Protein AF-A0A3B4GNZ0-F1 (afdb_monomer_lite)

Sequence (235 aa):
MSAAGGFLCLMNKY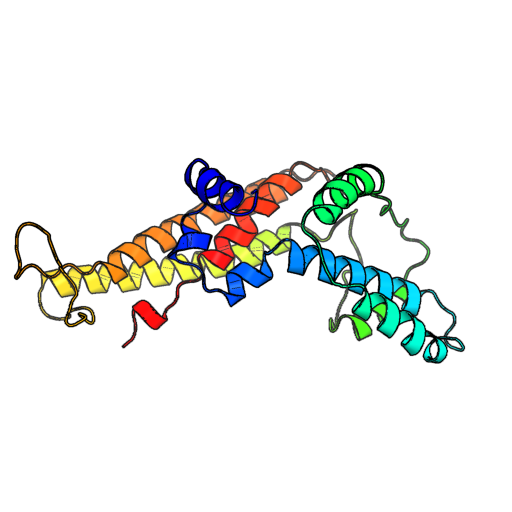RSPLVSRYASKEMSYNFSDKKKFTTWRKLWIFLAKAEKPRELRHACVHVLNHLNSCCSLDSECYCDERKALQVGKLVTVTLAKCCCVCSIFSTEVLFDLAYLVTGQTYSRKVDVDCLSTLASLGASMHKICTDIRLLANLKEIEEPFEKEQIGSSAMPYKRNPMRAERCCSLARHLIALMADPLQTASVQWLERTLDDSANRLTCLPRSHTGEFDIQLCIP

Organism: NCBI:txid303518

Radius of gyration: 23.65 Å; chains: 1; bounding box: 55×51×64 Å

InterPro domains:
  IPR000362 Fumarate lyase family [PR00149] (124-151)
  IPR000362 Fumarate lyase family [PR00149] (167-183)
  IPR008948 L-Aspartase-like [SSF48557] (117-222)
  IPR020557 Fumarate lyase, conserved site [PS00163] (167-176)
  IPR022761 Fumarate lyase, N-terminal [PF00206] (121-186)
  IPR024083 Fumarase/histidase, N-terminal [G3DSA:1.10.275.10] (11-73)

Structure (mmCIF, N/CA/C/O backbone):
data_AF-A0A3B4GNZ0-F1
#
_entry.id   AF-A0A3B4GNZ0-F1
#
loop_
_atom_site.group_PDB
_atom_site.id
_atom_site.type_symbol
_atom_site.label_atom_id
_atom_site.label_alt_id
_atom_site.label_comp_id
_atom_site.label_asym_id
_atom_site.label_entity_id
_atom_site.label_seq_id
_atom_site.pdbx_PDB_ins_code
_atom_site.Cartn_x
_atom_site.Cartn_y
_atom_site.Cartn_z
_atom_site.occupancy
_atom_site.B_iso_or_equiv
_atom_site.auth_seq_id
_atom_site.auth_comp_id
_atom_site.auth_asym_id
_atom_site.auth_atom_id
_atom_site.pdbx_PDB_model_num
ATOM 1 N N . MET A 1 1 ? 21.006 36.091 4.333 1.00 32.31 1 MET A N 1
ATOM 2 C CA . MET A 1 1 ? 19.585 36.051 4.752 1.00 32.31 1 MET A CA 1
ATOM 3 C C . MET A 1 1 ? 18.754 35.286 3.714 1.00 32.31 1 MET A C 1
ATOM 5 O O . MET A 1 1 ? 18.131 35.925 2.888 1.00 32.31 1 MET A O 1
ATOM 9 N N . SER A 1 2 ? 18.771 33.945 3.690 1.00 32.44 2 SER A N 1
ATOM 10 C CA . SER A 1 2 ? 17.753 33.126 2.982 1.00 32.44 2 SER A CA 1
ATOM 11 C C . SER A 1 2 ? 17.913 31.628 3.306 1.00 32.44 2 SER A C 1
ATOM 13 O O . SER A 1 2 ? 18.158 30.803 2.438 1.00 32.44 2 SER A O 1
ATOM 15 N N . ALA A 1 3 ? 17.846 31.264 4.587 1.00 37.91 3 ALA A N 1
ATOM 16 C CA . ALA A 1 3 ? 17.747 29.855 5.008 1.00 37.91 3 ALA A CA 1
ATOM 17 C C . ALA A 1 3 ? 16.492 29.601 5.866 1.00 37.91 3 ALA A C 1
ATOM 19 O O . ALA A 1 3 ? 15.963 28.495 5.893 1.00 37.91 3 ALA A O 1
ATOM 20 N N . ALA A 1 4 ? 15.940 30.651 6.488 1.00 36.38 4 ALA A N 1
ATOM 21 C CA . ALA A 1 4 ? 14.694 30.589 7.255 1.00 36.38 4 ALA A CA 1
ATOM 22 C C . ALA A 1 4 ? 13.419 30.562 6.379 1.00 36.38 4 ALA A C 1
ATOM 24 O O . ALA A 1 4 ? 12.358 30.159 6.849 1.00 36.38 4 ALA A O 1
ATOM 25 N N . GLY A 1 5 ? 13.506 30.944 5.096 1.00 32.44 5 GLY A N 1
ATOM 26 C CA . GLY A 1 5 ? 12.350 31.003 4.186 1.00 32.44 5 GLY A CA 1
ATOM 27 C C . GLY A 1 5 ? 11.831 29.635 3.719 1.00 32.44 5 GLY A C 1
ATOM 28 O O . GLY A 1 5 ? 10.652 29.497 3.391 1.00 32.44 5 GLY A O 1
ATOM 29 N N . GLY A 1 6 ? 12.680 28.600 3.734 1.00 41.22 6 GLY A N 1
ATOM 30 C CA . GLY A 1 6 ? 12.303 27.249 3.304 1.00 41.22 6 GLY A CA 1
ATOM 31 C C . GLY A 1 6 ? 11.394 26.521 4.299 1.00 41.22 6 GLY A C 1
ATOM 32 O O . GLY A 1 6 ? 10.503 25.781 3.888 1.00 41.22 6 GLY A O 1
ATOM 33 N N . PHE A 1 7 ? 11.571 26.765 5.602 1.00 40.66 7 PHE A N 1
ATOM 34 C CA . PHE A 1 7 ? 10.818 26.075 6.655 1.00 40.66 7 PHE A CA 1
ATOM 35 C C . PHE A 1 7 ? 9.371 26.581 6.781 1.00 40.66 7 PHE A C 1
ATOM 37 O O . PHE A 1 7 ? 8.456 25.774 6.945 1.00 40.66 7 PHE A O 1
ATOM 44 N N . LEU A 1 8 ? 9.138 27.892 6.616 1.00 41.53 8 LEU A N 1
ATOM 45 C CA . LEU A 1 8 ? 7.793 28.486 6.666 1.00 41.53 8 LEU A CA 1
ATOM 46 C C . LEU A 1 8 ? 6.939 28.118 5.434 1.00 41.53 8 LEU A C 1
ATOM 48 O O . LEU A 1 8 ? 5.760 27.792 5.563 1.00 41.53 8 LEU A O 1
ATOM 52 N N . CYS A 1 9 ? 7.546 28.079 4.239 1.00 45.62 9 CYS A N 1
ATOM 53 C CA . CYS A 1 9 ? 6.889 27.687 2.975 1.00 45.62 9 CYS A CA 1
ATOM 54 C C . CYS A 1 9 ? 6.303 26.261 3.022 1.00 45.62 9 CYS A C 1
ATOM 56 O O . CYS A 1 9 ? 5.354 25.907 2.322 1.00 45.62 9 CYS A O 1
ATOM 58 N N . LEU A 1 10 ? 6.870 25.443 3.898 1.00 55.59 10 LEU A N 1
ATOM 59 C CA . LEU A 1 10 ? 6.605 24.028 4.042 1.00 55.59 10 LEU A CA 1
ATOM 60 C C . LEU A 1 10 ? 5.399 23.741 4.966 1.00 55.59 10 LEU A C 1
ATOM 62 O O . LEU A 1 10 ? 4.905 22.612 4.939 1.00 55.59 10 LEU A O 1
ATOM 66 N N . MET A 1 11 ? 4.927 24.716 5.760 1.00 61.69 11 MET A N 1
ATOM 67 C CA . MET A 1 11 ? 3.697 24.608 6.573 1.00 61.69 11 MET A CA 1
ATOM 68 C C . MET A 1 11 ? 2.440 25.103 5.841 1.00 61.69 11 MET A C 1
ATOM 70 O O . MET A 1 11 ? 1.337 24.701 6.191 1.00 61.69 11 MET A O 1
ATOM 74 N N . ASN A 1 12 ? 2.602 25.900 4.779 1.00 79.75 12 ASN A N 1
ATOM 75 C CA . ASN A 1 12 ? 1.491 26.445 3.985 1.00 79.75 12 ASN A CA 1
ATOM 76 C C . ASN A 1 12 ? 0.999 25.496 2.875 1.00 79.75 12 ASN A C 1
ATOM 78 O O . ASN A 1 12 ? 0.163 25.877 2.058 1.00 79.75 12 ASN A O 1
ATOM 82 N N . LYS A 1 13 ? 1.532 24.270 2.799 1.00 82.12 13 LYS A N 1
ATOM 83 C CA . LYS A 1 13 ? 1.183 23.274 1.777 1.00 82.12 13 LYS A CA 1
ATOM 84 C C . LYS A 1 13 ? 0.720 21.981 2.431 1.00 82.12 13 LYS A C 1
ATOM 86 O O . LYS A 1 13 ? 1.283 21.556 3.439 1.00 82.12 13 LYS A O 1
ATOM 91 N N . TYR A 1 14 ? -0.276 21.336 1.821 1.00 83.62 14 TYR A N 1
ATOM 92 C CA . TYR A 1 14 ? -0.742 20.024 2.262 1.00 83.62 14 TYR A CA 1
ATOM 93 C C . TYR A 1 14 ? 0.412 19.018 2.256 1.00 83.62 14 TYR A C 1
ATOM 95 O O . TYR A 1 14 ? 1.149 18.888 1.276 1.00 83.62 14 TYR A O 1
ATOM 103 N N . ARG A 1 15 ? 0.533 18.277 3.357 1.00 83.50 15 ARG A N 1
ATOM 104 C CA . ARG A 1 15 ? 1.426 17.131 3.475 1.00 83.50 15 ARG A CA 1
ATOM 105 C C . ARG A 1 15 ? 0.615 15.907 3.831 1.00 83.50 15 ARG A C 1
ATOM 107 O O . ARG A 1 15 ? -0.285 15.978 4.665 1.00 83.50 15 ARG A O 1
ATOM 114 N N . SER A 1 16 ? 0.989 14.774 3.248 1.00 84.25 16 SER A N 1
ATOM 115 C CA . SER A 1 16 ? 0.368 13.508 3.613 1.00 84.25 16 SER A CA 1
ATOM 116 C C . SER A 1 16 ? 0.591 13.221 5.109 1.00 84.25 16 SER A C 1
ATOM 118 O O . SER A 1 16 ? 1.742 13.238 5.571 1.00 84.25 16 SER A O 1
ATOM 120 N N . PRO A 1 17 ? -0.474 12.937 5.881 1.00 84.50 17 PRO A N 1
ATOM 121 C CA . PRO A 1 17 ? -0.349 12.557 7.286 1.00 84.50 17 PRO A CA 1
ATOM 122 C C . PRO A 1 17 ? 0.405 11.232 7.452 1.00 84.50 17 PRO A C 1
ATOM 124 O O . PRO A 1 17 ? 1.043 11.023 8.477 1.00 84.50 17 PRO A O 1
ATOM 127 N N . LEU A 1 18 ? 0.400 10.373 6.427 1.00 82.56 18 LEU A N 1
ATOM 128 C CA . LEU A 1 18 ? 1.130 9.106 6.446 1.00 82.56 18 LEU A CA 1
ATOM 129 C C . LEU A 1 18 ? 2.630 9.340 6.606 1.00 82.56 18 LEU A C 1
ATOM 131 O O . LEU A 1 18 ? 3.214 8.859 7.561 1.00 82.56 18 LEU A 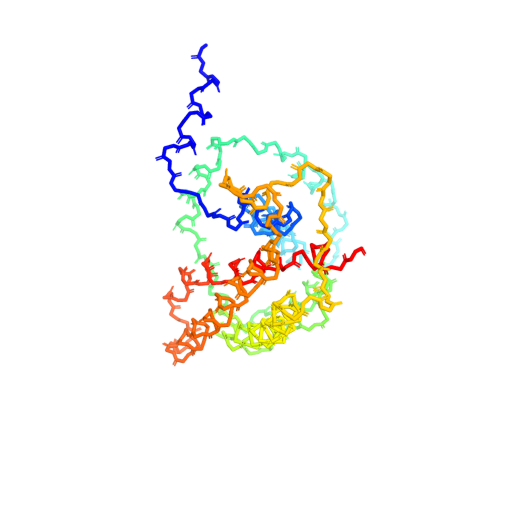O 1
ATOM 135 N N . VAL A 1 19 ? 3.231 10.176 5.760 1.00 82.12 19 VAL A N 1
ATOM 136 C CA . VAL A 1 19 ? 4.679 10.447 5.813 1.00 82.12 19 VAL A CA 1
ATOM 137 C C . VAL A 1 19 ? 5.064 11.304 7.021 1.00 82.12 19 VAL A C 1
ATOM 139 O O . VAL A 1 19 ? 6.151 11.165 7.566 1.00 82.12 19 VAL A O 1
ATOM 142 N N . SER A 1 20 ? 4.192 12.225 7.436 1.00 82.94 20 SER A N 1
ATOM 143 C CA . SER A 1 20 ? 4.523 13.172 8.508 1.00 82.94 20 SER A CA 1
ATOM 144 C C . SER A 1 20 ? 4.290 12.640 9.922 1.00 82.94 20 SER A C 1
ATOM 146 O O . SER A 1 20 ? 4.911 13.160 10.846 1.00 82.94 20 SER A O 1
ATOM 148 N N . ARG A 1 21 ? 3.395 11.659 10.114 1.00 82.62 21 ARG A N 1
ATOM 149 C CA . ARG A 1 21 ? 2.989 11.192 11.451 1.00 82.62 21 ARG A CA 1
ATOM 150 C C . ARG A 1 21 ? 3.009 9.683 11.666 1.00 82.62 21 ARG A C 1
ATOM 152 O O . ARG A 1 21 ? 3.159 9.285 12.814 1.00 82.62 21 ARG A O 1
ATOM 159 N N . TYR A 1 22 ? 2.774 8.870 10.637 1.00 82.50 22 TYR A N 1
ATOM 160 C CA . TYR A 1 22 ? 2.473 7.445 10.836 1.00 82.50 22 TYR A CA 1
ATOM 161 C C . TYR A 1 22 ? 3.551 6.502 10.312 1.00 82.50 22 TYR A C 1
ATOM 163 O O . TYR A 1 22 ? 3.817 5.493 10.945 1.00 82.50 22 TYR A O 1
ATOM 171 N N . ALA A 1 23 ? 4.159 6.817 9.174 1.00 82.94 23 ALA A N 1
ATOM 172 C CA . ALA A 1 23 ? 5.123 5.951 8.525 1.00 82.94 23 ALA A CA 1
ATOM 173 C C . ALA A 1 23 ? 6.481 6.016 9.227 1.00 82.94 23 ALA A C 1
ATOM 175 O O 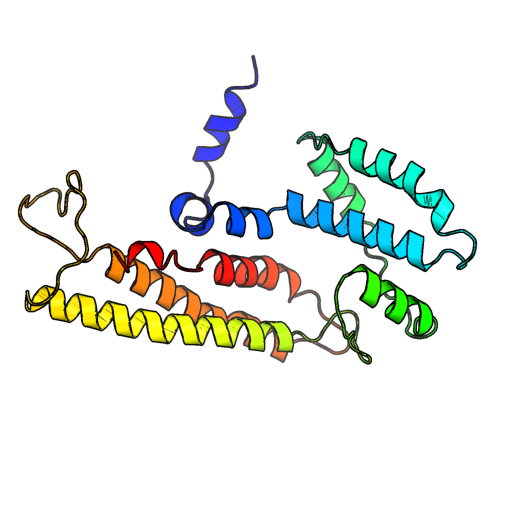. ALA A 1 23 ? 6.966 7.094 9.588 1.00 82.94 23 ALA A O 1
ATOM 176 N N . SER A 1 24 ? 7.145 4.866 9.322 1.00 86.00 24 SER A N 1
ATOM 177 C CA . SER A 1 24 ? 8.524 4.797 9.789 1.00 86.00 24 SER A CA 1
ATOM 178 C C . SER A 1 24 ? 9.463 5.589 8.867 1.00 86.00 24 SER A C 1
ATOM 180 O O . SER A 1 24 ? 9.202 5.809 7.672 1.00 86.00 24 SER A O 1
ATOM 182 N N . LYS A 1 25 ? 10.598 6.035 9.420 1.00 85.81 25 LYS A N 1
ATOM 183 C CA . LYS A 1 25 ? 11.618 6.775 8.656 1.00 85.81 25 LYS A CA 1
ATOM 184 C C . LYS A 1 25 ? 12.187 5.928 7.517 1.00 85.81 25 LYS A C 1
ATOM 186 O O . LYS A 1 25 ? 12.430 6.448 6.431 1.00 85.81 25 LYS A O 1
ATOM 191 N N . GLU A 1 26 ? 12.364 4.633 7.762 1.00 88.00 26 GLU A N 1
ATOM 192 C CA . GLU A 1 26 ? 12.894 3.672 6.794 1.00 88.00 26 GLU A CA 1
ATOM 193 C C . GLU A 1 26 ? 11.929 3.469 5.624 1.00 88.00 26 GLU A C 1
ATOM 195 O O . GLU A 1 26 ? 12.325 3.601 4.464 1.00 88.00 26 GLU A O 1
ATOM 200 N N . MET A 1 27 ? 10.641 3.260 5.912 1.00 86.44 27 MET A N 1
ATOM 201 C CA . MET A 1 27 ? 9.633 3.092 4.867 1.00 86.44 27 MET A CA 1
ATOM 202 C C . MET A 1 27 ? 9.442 4.376 4.053 1.00 86.44 27 MET A C 1
ATOM 204 O O . MET A 1 27 ? 9.399 4.352 2.821 1.00 86.44 27 MET A O 1
ATOM 208 N N . SER A 1 28 ? 9.419 5.527 4.727 1.00 86.31 28 SER A N 1
ATOM 209 C CA . SER A 1 28 ? 9.375 6.833 4.063 1.00 86.31 28 SER A CA 1
ATOM 210 C C . SER A 1 28 ? 10.590 7.057 3.154 1.00 86.31 28 SER A C 1
ATOM 212 O O . SER A 1 28 ? 10.466 7.644 2.078 1.00 86.31 28 SER A O 1
ATOM 214 N N . TYR A 1 29 ? 11.769 6.565 3.549 1.00 88.62 29 TYR A N 1
ATOM 215 C CA . TYR A 1 29 ? 12.975 6.629 2.728 1.00 88.62 29 TYR A CA 1
ATOM 216 C C . TYR A 1 29 ? 12.904 5.706 1.502 1.00 88.62 29 TYR A C 1
ATOM 218 O O . TYR A 1 29 ? 13.352 6.113 0.425 1.00 88.62 29 TYR A O 1
ATOM 226 N N . ASN A 1 30 ? 12.303 4.518 1.615 1.00 89.00 30 ASN A N 1
ATOM 227 C CA . ASN A 1 30 ? 12.155 3.576 0.498 1.00 89.00 30 ASN A CA 1
ATOM 228 C C . ASN A 1 30 ? 11.380 4.177 -0.684 1.00 89.00 30 ASN A C 1
ATOM 230 O O . ASN A 1 30 ? 11.777 3.985 -1.834 1.00 89.00 30 ASN A O 1
ATOM 234 N N . PHE A 1 31 ? 10.349 4.978 -0.404 1.00 89.19 31 PHE A N 1
ATOM 235 C CA . PHE A 1 31 ? 9.564 5.693 -1.418 1.00 89.19 31 PHE A CA 1
ATOM 236 C C . PHE A 1 31 ? 10.038 7.132 -1.674 1.00 89.19 31 PHE A C 1
ATOM 238 O O . PHE A 1 31 ? 9.361 7.898 -2.361 1.00 89.19 31 PHE A O 1
ATOM 245 N N . SER A 1 32 ? 11.203 7.519 -1.147 1.00 88.81 32 SER A N 1
ATOM 246 C CA . SER A 1 32 ? 11.753 8.854 -1.366 1.00 88.81 32 SER A CA 1
ATOM 247 C C . SER A 1 32 ? 12.292 9.030 -2.785 1.00 88.81 32 SER A C 1
ATOM 249 O O . SER A 1 32 ? 12.853 8.116 -3.400 1.00 88.81 32 SER A O 1
ATOM 251 N N . ASP A 1 33 ? 12.223 10.265 -3.274 1.00 86.69 33 ASP A N 1
ATOM 252 C CA . ASP A 1 33 ? 12.837 10.646 -4.541 1.00 86.69 33 ASP A CA 1
ATOM 253 C C . ASP A 1 33 ? 14.340 10.332 -4.552 1.00 86.69 33 ASP A C 1
ATOM 255 O O . ASP A 1 33 ? 14.845 9.744 -5.507 1.00 86.69 33 ASP A O 1
ATOM 259 N N . LYS A 1 34 ? 15.053 10.613 -3.453 1.00 84.44 34 LYS A N 1
ATOM 260 C CA . LYS A 1 34 ? 16.485 10.302 -3.331 1.00 84.44 34 LYS A CA 1
ATOM 261 C C . LYS A 1 34 ? 16.761 8.817 -3.590 1.00 84.44 34 LYS A C 1
ATOM 263 O O . LYS A 1 34 ? 17.649 8.495 -4.383 1.00 84.44 34 LYS A O 1
ATOM 268 N N . LYS A 1 35 ? 15.993 7.909 -2.973 1.00 87.25 35 LYS A N 1
ATOM 269 C CA . LYS A 1 35 ? 16.147 6.459 -3.176 1.00 87.25 35 LYS A CA 1
ATOM 270 C C . LYS A 1 35 ? 15.847 6.062 -4.621 1.00 87.25 35 LYS A C 1
ATOM 272 O O . LYS A 1 35 ? 16.622 5.299 -5.202 1.00 87.25 35 LYS A O 1
ATOM 277 N N . LYS A 1 36 ? 14.792 6.615 -5.224 1.00 85.44 36 LYS A N 1
ATOM 278 C CA . LYS A 1 36 ? 14.416 6.375 -6.625 1.00 85.44 36 LYS A CA 1
ATOM 279 C C . LYS A 1 36 ? 15.549 6.722 -7.597 1.00 85.44 36 LYS A C 1
ATOM 281 O O . LYS A 1 36 ? 15.993 5.844 -8.333 1.00 85.44 36 LYS A O 1
ATOM 286 N N . PHE A 1 37 ? 16.072 7.951 -7.570 1.00 85.69 37 PHE A N 1
ATOM 287 C CA . PHE A 1 37 ? 17.134 8.364 -8.506 1.00 85.69 37 PHE A CA 1
ATOM 288 C C . PHE A 1 37 ? 18.464 7.663 -8.236 1.00 85.69 37 PHE A C 1
ATOM 290 O O . PHE A 1 37 ? 19.145 7.263 -9.179 1.00 85.69 37 PHE A O 1
ATOM 297 N N . THR A 1 38 ? 18.805 7.420 -6.966 1.00 83.44 38 THR A N 1
ATOM 298 C CA . THR A 1 38 ? 19.985 6.607 -6.628 1.00 83.44 38 THR A CA 1
ATOM 299 C C . THR A 1 38 ? 19.874 5.207 -7.237 1.00 83.44 38 THR A C 1
ATOM 301 O O . THR A 1 38 ? 20.845 4.682 -7.775 1.00 83.44 38 THR A O 1
ATOM 304 N N . THR A 1 39 ? 18.682 4.606 -7.196 1.00 82.88 39 THR A N 1
ATOM 305 C CA . THR A 1 39 ? 18.430 3.281 -7.776 1.00 82.88 39 THR A CA 1
ATOM 306 C C . THR A 1 39 ? 18.511 3.317 -9.301 1.00 82.88 39 THR A C 1
ATOM 308 O O . THR A 1 39 ? 19.152 2.455 -9.890 1.00 82.88 39 THR A O 1
ATOM 311 N N . TRP A 1 40 ? 17.957 4.342 -9.952 1.00 83.75 40 TRP A N 1
ATOM 312 C CA . TRP A 1 40 ? 18.070 4.511 -11.406 1.00 83.75 40 TRP A CA 1
ATOM 313 C C . TRP A 1 40 ? 19.523 4.618 -11.872 1.00 83.75 40 TRP A C 1
ATOM 315 O O . TRP A 1 40 ? 19.920 3.916 -12.800 1.00 83.75 40 TRP A O 1
ATOM 325 N N . ARG A 1 41 ? 20.344 5.418 -11.182 1.00 81.81 41 ARG A N 1
ATOM 326 C CA . ARG A 1 41 ? 21.779 5.531 -11.487 1.00 81.81 41 ARG A CA 1
ATOM 327 C C . ARG A 1 41 ? 22.495 4.187 -11.329 1.00 81.81 41 ARG A C 1
ATOM 329 O O . ARG A 1 41 ? 23.285 3.818 -12.193 1.00 81.81 41 ARG A O 1
ATOM 336 N N . LYS A 1 42 ? 22.178 3.420 -10.277 1.00 78.19 42 LYS A N 1
ATOM 337 C CA . LYS A 1 42 ? 22.704 2.054 -10.097 1.00 78.19 42 LYS A CA 1
ATOM 338 C C . LYS A 1 42 ? 22.312 1.127 -11.251 1.00 78.19 42 LYS A C 1
ATOM 340 O O . LYS A 1 42 ? 23.163 0.394 -11.739 1.00 78.19 42 LYS A O 1
ATOM 345 N N . LEU A 1 43 ? 21.068 1.190 -11.729 1.00 77.94 43 LEU A N 1
ATOM 346 C CA . LEU A 1 43 ? 20.618 0.379 -12.866 1.00 77.94 43 LEU A CA 1
ATOM 347 C C . LEU A 1 43 ? 21.358 0.741 -14.161 1.00 77.94 43 LEU A C 1
ATOM 349 O O . LEU A 1 43 ? 21.778 -0.162 -14.878 1.00 77.94 43 LEU A O 1
ATOM 353 N N . TRP A 1 44 ? 21.594 2.027 -14.439 1.00 78.81 44 TRP A N 1
ATOM 354 C CA . TRP A 1 44 ? 22.416 2.447 -15.586 1.00 78.81 44 TRP A CA 1
ATOM 355 C C . TRP A 1 44 ? 23.860 1.969 -15.487 1.00 78.81 44 TRP A C 1
ATOM 357 O O . TRP A 1 44 ? 24.434 1.507 -16.468 1.00 78.81 44 TRP A O 1
ATOM 367 N N . ILE A 1 45 ? 24.432 2.025 -14.288 1.00 75.44 45 ILE A N 1
ATOM 368 C CA . ILE A 1 45 ? 25.748 1.465 -13.993 1.00 75.44 45 ILE A CA 1
ATOM 369 C C . ILE A 1 45 ? 25.785 -0.039 -14.297 1.00 75.44 45 ILE A C 1
ATOM 371 O O . ILE A 1 45 ? 26.723 -0.514 -14.937 1.00 75.44 45 ILE A O 1
ATOM 375 N N . PHE A 1 46 ? 24.779 -0.792 -13.850 1.00 75.25 46 PHE A N 1
ATOM 376 C CA . PHE A 1 46 ? 24.702 -2.232 -14.089 1.00 75.25 46 PHE A CA 1
ATOM 377 C C . PHE A 1 46 ? 24.502 -2.554 -15.568 1.00 75.25 46 PHE A C 1
ATOM 379 O O . PHE A 1 46 ? 25.150 -3.463 -16.080 1.00 75.25 46 PHE A O 1
ATOM 386 N N . LEU A 1 47 ? 23.691 -1.767 -16.275 1.00 74.12 47 LEU A N 1
ATOM 387 C CA . LEU A 1 47 ? 23.514 -1.896 -17.717 1.00 74.12 47 LEU A CA 1
ATOM 388 C C . LEU A 1 47 ? 24.841 -1.669 -18.456 1.00 74.12 47 LEU A C 1
ATOM 390 O O . LEU A 1 47 ? 25.267 -2.529 -19.221 1.00 74.12 47 LEU A O 1
ATOM 394 N N . ALA A 1 48 ? 25.556 -0.586 -18.141 1.00 75.06 48 ALA A N 1
ATOM 395 C CA . ALA A 1 48 ? 26.854 -0.280 -18.742 1.00 75.06 48 ALA A CA 1
ATOM 396 C C . ALA A 1 48 ? 27.917 -1.358 -18.449 1.00 75.06 48 ALA A C 1
ATOM 398 O O . ALA A 1 48 ? 28.780 -1.633 -19.285 1.00 75.06 48 ALA A O 1
ATOM 399 N N . LYS A 1 49 ? 27.867 -1.998 -17.272 1.00 71.44 49 LYS A N 1
ATOM 400 C CA . LYS A 1 49 ? 28.707 -3.167 -16.956 1.00 71.44 49 LYS A CA 1
ATOM 401 C C . LYS A 1 49 ? 28.322 -4.400 -17.780 1.00 71.44 49 LYS A C 1
ATOM 403 O O . LYS A 1 49 ? 29.209 -5.146 -18.191 1.00 71.44 49 LYS A O 1
ATOM 408 N N . ALA A 1 50 ? 27.026 -4.630 -17.990 1.00 69.06 50 ALA A N 1
ATOM 409 C CA . ALA A 1 50 ? 26.506 -5.801 -18.688 1.00 69.06 50 ALA A CA 1
ATOM 410 C C . ALA A 1 50 ? 26.733 -5.738 -20.208 1.00 69.06 50 ALA A C 1
ATOM 412 O O . ALA A 1 50 ? 27.056 -6.765 -20.805 1.00 69.06 50 ALA A O 1
ATOM 413 N N . GLU A 1 51 ? 26.617 -4.550 -20.813 1.00 68.62 51 GLU A N 1
ATOM 414 C CA . GLU A 1 51 ? 26.851 -4.306 -22.246 1.00 68.62 51 GLU A CA 1
ATOM 415 C C . GLU A 1 51 ? 28.325 -4.445 -22.649 1.00 68.62 51 GLU A C 1
ATOM 417 O O . GLU A 1 51 ? 28.632 -4.746 -23.804 1.00 68.62 51 GLU A O 1
ATOM 422 N N . LYS A 1 52 ? 29.258 -4.266 -21.705 1.00 68.12 52 LYS A N 1
ATOM 423 C CA . LYS A 1 52 ? 30.684 -4.447 -21.984 1.00 68.12 52 LYS A CA 1
ATOM 424 C C . LYS A 1 52 ? 31.040 -5.928 -22.210 1.00 68.12 52 LYS A C 1
ATOM 426 O O . LYS A 1 52 ? 30.578 -6.803 -21.457 1.00 68.12 52 LYS A O 1
ATOM 431 N N . PRO A 1 53 ? 31.927 -6.220 -23.187 1.00 62.81 53 PRO A N 1
ATOM 432 C CA . PRO A 1 53 ? 32.459 -7.563 -23.386 1.00 62.81 53 PRO A CA 1
ATOM 433 C C . PRO A 1 53 ? 33.105 -8.082 -22.094 1.00 62.81 53 PRO A C 1
ATOM 435 O O . PRO A 1 53 ? 33.666 -7.304 -21.317 1.00 62.81 53 PRO A O 1
ATOM 438 N N . ARG A 1 54 ? 32.998 -9.398 -21.842 1.00 58.28 54 ARG A N 1
ATOM 439 C CA . ARG A 1 54 ? 33.392 -10.041 -20.567 1.00 58.28 54 ARG A CA 1
ATOM 440 C C . ARG A 1 54 ? 34.806 -9.672 -20.098 1.00 58.28 54 ARG A C 1
ATOM 442 O O . ARG A 1 54 ? 35.022 -9.560 -18.897 1.00 58.28 54 ARG A O 1
ATOM 449 N N . GLU A 1 55 ? 35.718 -9.413 -21.026 1.00 54.00 55 GLU A N 1
ATOM 450 C CA . GLU A 1 55 ? 37.135 -9.121 -20.776 1.00 54.00 55 GLU A CA 1
ATOM 451 C C . GLU A 1 55 ? 37.399 -7.729 -20.164 1.00 54.00 55 GLU A C 1
ATOM 453 O O . GLU A 1 55 ? 38.409 -7.529 -19.498 1.00 54.00 55 GLU A O 1
ATOM 458 N N . LEU A 1 56 ? 36.475 -6.768 -20.301 1.00 52.41 56 LEU A N 1
ATOM 459 C CA . LEU A 1 56 ? 36.658 -5.367 -19.871 1.00 52.41 56 LEU A CA 1
ATOM 460 C C . LEU A 1 56 ? 35.921 -5.002 -18.566 1.00 52.41 56 LEU A C 1
ATOM 462 O O . LEU A 1 56 ? 35.821 -3.823 -18.210 1.00 52.41 56 LEU A O 1
ATOM 466 N N . ARG A 1 57 ? 35.387 -5.987 -17.829 1.00 54.22 57 ARG A N 1
ATOM 467 C CA . ARG A 1 57 ? 34.533 -5.745 -16.645 1.00 54.22 57 ARG A CA 1
ATOM 468 C C . ARG A 1 57 ? 35.299 -5.271 -15.403 1.00 54.22 57 ARG A C 1
ATOM 470 O O . ARG A 1 57 ? 34.778 -4.435 -14.665 1.00 54.22 57 ARG A O 1
ATOM 477 N N . HIS A 1 58 ? 36.540 -5.720 -15.199 1.00 51.91 58 HIS A N 1
ATOM 478 C CA . HIS A 1 58 ? 37.330 -5.388 -14.000 1.00 51.91 58 HIS A CA 1
ATOM 479 C C . HIS A 1 58 ? 37.870 -3.944 -13.980 1.00 51.91 58 HIS A C 1
ATOM 481 O O . HIS A 1 58 ? 37.941 -3.335 -12.915 1.00 51.91 58 HIS A O 1
ATOM 487 N N . ALA A 1 59 ? 38.153 -3.337 -15.140 1.00 46.47 59 ALA A N 1
ATOM 488 C CA . ALA A 1 59 ? 38.678 -1.965 -15.227 1.00 46.47 59 ALA A CA 1
ATOM 489 C C . ALA A 1 59 ? 37.665 -0.877 -14.795 1.00 46.47 59 ALA A C 1
ATOM 491 O O . ALA A 1 59 ? 38.023 0.280 -14.588 1.00 46.47 59 ALA A O 1
ATOM 492 N N . CYS A 1 60 ? 36.381 -1.225 -14.650 1.00 44.75 60 CYS A N 1
ATOM 493 C CA . CYS A 1 60 ? 35.301 -0.258 -14.452 1.00 44.75 60 CYS A CA 1
ATOM 494 C C . CYS A 1 60 ? 35.098 0.179 -12.987 1.00 44.75 60 CYS A C 1
ATOM 496 O O . CYS A 1 60 ? 34.443 1.195 -12.746 1.00 44.75 60 CYS A O 1
ATOM 498 N N . VAL A 1 61 ? 35.649 -0.552 -12.011 1.00 50.28 61 VAL A N 1
ATOM 499 C CA . VAL A 1 61 ? 35.454 -0.281 -10.570 1.00 50.28 61 VAL A CA 1
ATOM 500 C C . VAL A 1 61 ? 35.950 1.123 -10.180 1.00 50.28 61 VAL A C 1
ATOM 502 O O . VAL A 1 61 ? 35.306 1.800 -9.382 1.00 50.28 61 VAL A O 1
ATOM 505 N N . HIS A 1 62 ? 37.015 1.621 -10.818 1.00 47.75 62 HIS A N 1
ATOM 506 C CA . HIS A 1 62 ? 37.567 2.955 -10.547 1.00 47.75 62 HIS A CA 1
ATOM 507 C C . HIS A 1 62 ? 36.679 4.116 -11.033 1.00 47.75 62 HIS A C 1
ATOM 509 O O . HIS A 1 62 ? 36.467 5.069 -10.286 1.00 47.75 62 HIS A O 1
ATOM 515 N N . VAL A 1 63 ? 36.094 4.031 -12.236 1.00 49.72 63 VAL A N 1
ATOM 516 C CA . VAL A 1 63 ? 35.169 5.064 -12.764 1.00 49.72 63 VAL A CA 1
ATOM 517 C C . VAL A 1 63 ? 33.859 5.094 -11.963 1.00 49.72 63 VAL A C 1
ATOM 519 O O . VAL A 1 63 ? 33.248 6.14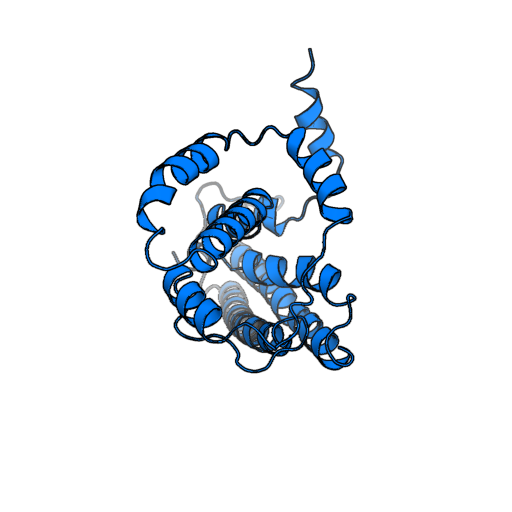1 -11.758 1.00 49.72 63 VAL A O 1
ATOM 522 N N . LEU A 1 64 ? 33.452 3.937 -11.442 1.00 48.38 64 LEU A N 1
ATOM 523 C CA . LEU A 1 64 ? 32.244 3.765 -10.638 1.00 48.38 64 LEU A CA 1
ATOM 524 C C . LEU A 1 64 ? 32.331 4.362 -9.238 1.00 48.38 64 LEU A C 1
ATOM 526 O O . LEU A 1 64 ? 31.368 4.969 -8.767 1.00 48.38 64 LEU A O 1
ATOM 530 N N . ASN A 1 65 ? 33.488 4.228 -8.593 1.00 49.75 65 ASN A N 1
ATOM 531 C CA . ASN A 1 65 ? 33.746 4.872 -7.309 1.00 49.75 65 ASN A CA 1
ATOM 532 C C . ASN A 1 65 ? 33.738 6.403 -7.443 1.00 49.75 65 ASN A C 1
ATOM 534 O O . ASN A 1 65 ? 33.249 7.092 -6.551 1.00 49.75 65 ASN A O 1
ATOM 538 N N . HIS A 1 66 ? 34.159 6.930 -8.597 1.00 47.00 66 HIS A N 1
ATOM 539 C CA . HIS A 1 66 ? 34.095 8.360 -8.901 1.00 47.00 66 HIS A CA 1
ATOM 540 C C . HIS A 1 66 ? 32.647 8.869 -9.062 1.00 47.00 66 HIS A C 1
ATOM 542 O O . HIS A 1 66 ? 32.293 9.902 -8.501 1.00 47.00 66 HIS A O 1
ATOM 548 N N . LEU A 1 67 ? 31.773 8.114 -9.745 1.00 44.00 67 LEU A N 1
ATOM 549 C CA . LEU A 1 67 ? 30.347 8.456 -9.903 1.00 44.00 67 LEU A CA 1
ATOM 550 C C . LEU A 1 67 ? 29.551 8.358 -8.590 1.00 44.00 67 LEU A C 1
ATOM 552 O O . LEU A 1 67 ? 28.654 9.165 -8.352 1.00 44.00 67 LEU A O 1
ATOM 556 N N . ASN A 1 68 ? 29.893 7.403 -7.719 1.00 45.75 68 ASN A N 1
ATOM 557 C CA . ASN A 1 68 ? 29.324 7.319 -6.370 1.00 45.75 68 ASN A CA 1
ATOM 558 C C . ASN A 1 68 ? 29.817 8.454 -5.453 1.00 45.75 68 ASN A C 1
ATOM 560 O O . ASN A 1 68 ? 29.081 8.864 -4.557 1.00 45.75 68 ASN A O 1
ATOM 564 N N . SER A 1 69 ? 31.025 8.984 -5.680 1.00 44.16 69 SER A N 1
ATOM 565 C CA . SER A 1 69 ? 31.581 10.117 -4.925 1.00 44.16 69 SER A CA 1
ATOM 566 C C . SER A 1 69 ? 30.954 11.464 -5.299 1.00 44.16 69 SER A C 1
ATOM 568 O O . SER A 1 69 ? 30.888 12.348 -4.452 1.00 44.16 69 SER A O 1
ATOM 570 N N . CYS A 1 70 ? 30.438 11.637 -6.521 1.00 39.03 70 CYS A N 1
ATOM 571 C CA . CYS A 1 70 ? 29.751 12.867 -6.954 1.00 39.03 70 CYS A CA 1
ATOM 572 C C . CYS A 1 70 ? 28.339 13.047 -6.348 1.00 39.03 70 CYS A C 1
ATOM 574 O O . CYS A 1 70 ? 27.563 13.887 -6.793 1.00 39.03 70 CYS A O 1
ATOM 576 N N . CYS A 1 71 ? 27.965 12.240 -5.352 1.00 37.19 71 CYS A N 1
ATOM 577 C CA . CYS A 1 71 ? 26.615 12.151 -4.797 1.00 37.19 71 CYS A CA 1
ATOM 578 C C . CYS A 1 71 ? 26.332 13.187 -3.684 1.00 37.19 71 CYS A C 1
ATOM 580 O O . CYS A 1 71 ? 25.603 12.896 -2.734 1.00 37.19 71 CYS A O 1
ATOM 582 N N . SER A 1 72 ? 26.873 14.404 -3.786 1.00 39.94 72 SER A N 1
ATOM 583 C CA . SER A 1 72 ? 26.348 15.569 -3.060 1.00 39.94 72 SER A CA 1
ATOM 584 C C . SER A 1 72 ? 25.146 16.108 -3.841 1.00 39.94 72 SER A C 1
ATOM 586 O O . SER A 1 72 ? 25.265 16.953 -4.722 1.00 39.94 72 SER A O 1
ATOM 588 N N . LEU A 1 73 ? 23.977 15.509 -3.602 1.00 46.22 73 LEU A N 1
ATOM 589 C CA . LEU A 1 73 ? 22.708 15.933 -4.200 1.00 46.22 73 LEU A CA 1
ATOM 590 C C . LEU A 1 73 ? 22.269 17.272 -3.587 1.00 46.22 73 LEU A C 1
ATOM 592 O O . LEU A 1 73 ? 21.534 17.281 -2.598 1.00 46.22 73 LEU A O 1
ATOM 596 N N . ASP A 1 74 ? 22.708 18.379 -4.180 1.00 38.69 74 ASP A N 1
ATOM 597 C CA . ASP A 1 74 ? 22.187 19.714 -3.886 1.00 38.69 74 ASP A CA 1
ATOM 598 C C . ASP A 1 74 ? 20.769 19.867 -4.463 1.00 38.69 74 ASP A C 1
ATOM 600 O O . ASP A 1 74 ? 20.466 19.418 -5.574 1.00 38.69 74 ASP A O 1
ATOM 604 N N . SER A 1 75 ? 19.869 20.492 -3.701 1.00 43.31 75 SER A N 1
ATOM 605 C CA . SER A 1 75 ? 18.433 20.595 -4.009 1.00 43.31 75 SER A CA 1
ATOM 606 C C . SER A 1 75 ? 18.098 21.341 -5.309 1.00 43.31 75 SER A C 1
ATOM 608 O O . SER A 1 75 ? 16.999 21.162 -5.831 1.00 43.31 75 SER A O 1
ATOM 610 N N . GLU A 1 76 ? 19.019 22.144 -5.847 1.00 38.66 76 GLU A N 1
ATOM 611 C CA . GLU A 1 76 ? 18.842 22.869 -7.116 1.00 38.66 76 GLU A CA 1
ATOM 612 C C . GLU A 1 76 ? 19.048 21.965 -8.345 1.00 38.66 76 GLU A C 1
ATOM 614 O O . GLU A 1 76 ? 18.236 22.001 -9.269 1.00 38.66 76 GLU A O 1
ATOM 619 N N . CYS A 1 77 ? 20.027 21.051 -8.312 1.00 37.78 77 CYS A N 1
ATOM 620 C CA . CYS A 1 77 ? 20.315 20.109 -9.406 1.00 37.78 77 CYS A CA 1
ATOM 621 C C . CYS A 1 77 ? 19.133 19.154 -9.693 1.00 37.78 77 CYS A C 1
ATOM 623 O O . CYS A 1 77 ? 18.873 18.755 -10.829 1.00 37.78 77 CYS A O 1
ATOM 625 N N . TYR A 1 78 ? 18.338 18.850 -8.663 1.00 40.22 78 TYR A N 1
ATOM 626 C CA . TYR A 1 78 ? 17.173 17.967 -8.740 1.00 40.22 78 TYR A CA 1
ATOM 627 C C . TYR A 1 78 ? 16.042 18.499 -9.652 1.00 40.22 78 TYR A C 1
ATOM 629 O O . TYR A 1 78 ? 15.343 17.721 -10.311 1.00 40.22 78 TYR A O 1
ATOM 637 N N . CYS A 1 79 ? 15.844 19.822 -9.706 1.00 36.16 79 CYS A N 1
ATOM 638 C CA . CYS A 1 79 ? 14.823 20.446 -10.555 1.00 36.16 79 CYS A CA 1
ATOM 639 C C . CYS A 1 79 ? 15.220 20.450 -12.039 1.00 36.16 79 CYS A C 1
ATOM 641 O O . CYS A 1 79 ? 14.347 20.301 -12.900 1.00 36.16 79 CYS A O 1
ATOM 643 N N . ASP A 1 80 ? 16.515 20.559 -12.336 1.00 32.25 80 ASP A N 1
ATOM 644 C CA . ASP A 1 80 ? 17.034 20.553 -13.706 1.00 32.25 80 ASP A CA 1
ATOM 645 C C . ASP A 1 80 ? 17.149 19.131 -14.278 1.00 32.25 80 ASP A C 1
ATOM 647 O O . ASP A 1 80 ? 16.777 18.909 -15.433 1.00 32.25 80 ASP A O 1
ATOM 651 N N . GLU A 1 81 ? 17.496 18.125 -13.461 1.00 36.47 81 GLU A N 1
ATOM 652 C CA . GLU A 1 81 ? 17.420 16.709 -13.865 1.00 36.47 81 GLU A CA 1
ATOM 653 C C . GLU A 1 81 ? 15.985 16.283 -14.237 1.00 36.47 81 GLU A C 1
ATOM 655 O O . GLU A 1 81 ? 15.795 15.532 -15.196 1.00 36.47 81 GLU A O 1
ATOM 660 N N . ARG A 1 82 ? 14.946 16.784 -13.540 1.00 36.25 82 ARG A N 1
ATOM 661 C CA . ARG A 1 82 ? 13.537 16.514 -13.904 1.00 36.25 82 ARG A CA 1
ATOM 662 C C . ARG A 1 82 ? 13.171 17.060 -15.288 1.00 36.25 82 ARG A C 1
ATOM 664 O O . ARG A 1 82 ? 12.440 16.381 -16.010 1.00 36.25 82 ARG A O 1
ATOM 671 N N . LYS A 1 83 ? 13.667 18.247 -15.660 1.00 32.97 83 LYS A N 1
ATOM 672 C CA . LYS A 1 83 ? 13.453 18.836 -16.996 1.00 32.97 83 LYS A CA 1
ATOM 673 C C . LYS A 1 83 ? 14.225 18.071 -18.076 1.00 32.97 83 LYS A C 1
ATOM 675 O O . LYS A 1 83 ? 13.679 17.827 -19.146 1.00 32.97 83 LYS A O 1
ATOM 680 N N . ALA A 1 84 ? 15.445 17.619 -17.781 1.00 33.53 84 ALA A N 1
ATOM 681 C CA . ALA A 1 84 ? 16.250 16.813 -18.703 1.00 33.53 84 ALA A CA 1
ATOM 682 C C . ALA A 1 84 ? 15.659 15.406 -18.944 1.00 33.53 84 ALA A C 1
ATOM 684 O O . ALA A 1 84 ? 15.645 14.911 -20.070 1.00 33.53 84 ALA A O 1
ATOM 685 N N . LEU A 1 85 ? 15.098 14.770 -17.908 1.00 43.09 85 LEU A N 1
ATOM 686 C CA . LEU A 1 85 ? 14.477 13.440 -17.996 1.00 43.09 85 LEU A CA 1
ATOM 687 C C . LEU A 1 85 ? 13.081 13.439 -18.644 1.00 43.09 85 LEU A C 1
ATOM 689 O O . LEU A 1 85 ? 12.623 12.381 -19.076 1.00 43.09 85 LEU A O 1
ATOM 693 N N . GLN A 1 86 ? 12.402 14.590 -18.750 1.00 38.84 86 GLN A N 1
ATOM 694 C CA . GLN A 1 86 ? 11.133 14.698 -19.487 1.00 38.84 86 GLN A CA 1
ATOM 695 C C . GLN A 1 86 ? 11.287 14.377 -20.984 1.00 38.84 86 GLN A C 1
ATOM 697 O O . GLN A 1 86 ? 10.307 13.982 -21.612 1.00 38.84 86 GLN A O 1
ATOM 702 N N . VAL A 1 87 ? 12.503 14.480 -21.535 1.00 38.03 87 VAL A N 1
ATOM 703 C CA . VAL A 1 87 ? 12.791 14.305 -22.971 1.00 38.03 87 VAL A CA 1
ATOM 704 C C . VAL A 1 87 ? 13.320 12.897 -23.311 1.00 38.03 87 VAL A C 1
ATOM 706 O O . VAL A 1 87 ? 13.341 12.505 -24.472 1.00 38.03 87 VAL A O 1
ATOM 709 N N . GLY A 1 88 ? 13.689 12.077 -22.321 1.00 35.66 88 GLY A N 1
ATOM 710 C CA . GLY A 1 88 ? 14.430 10.829 -22.550 1.00 35.66 88 GLY A CA 1
ATOM 711 C C . GLY A 1 88 ? 13.790 9.576 -21.956 1.00 35.66 88 GLY A C 1
ATOM 712 O O . GLY A 1 88 ? 14.390 8.939 -21.096 1.00 35.66 88 GLY A O 1
ATOM 713 N N . LYS A 1 89 ? 12.598 9.171 -22.411 1.00 41.16 89 LYS A N 1
ATOM 714 C CA . LYS A 1 89 ? 12.075 7.810 -22.169 1.00 41.16 89 LYS A CA 1
ATOM 715 C C . LYS A 1 89 ? 12.350 6.924 -23.380 1.00 41.16 89 LYS A C 1
ATOM 717 O O . LYS A 1 89 ? 11.443 6.596 -24.135 1.00 41.16 89 LYS A O 1
ATOM 722 N N . LEU A 1 90 ? 13.604 6.533 -23.566 1.00 36.28 90 LEU A N 1
ATOM 723 C CA . LEU A 1 90 ? 13.980 5.578 -24.605 1.00 36.28 90 LEU A CA 1
ATOM 724 C C . LEU A 1 90 ? 14.114 4.189 -23.979 1.00 36.28 90 LEU A C 1
ATOM 726 O O . LEU A 1 90 ? 15.207 3.755 -23.647 1.00 36.28 90 LEU A O 1
ATOM 730 N N . VAL A 1 91 ? 12.983 3.510 -23.764 1.00 39.75 91 VAL A N 1
ATOM 731 C CA . VAL A 1 91 ? 12.954 2.059 -23.510 1.00 39.75 91 VAL A CA 1
ATOM 732 C C . VAL A 1 91 ? 11.707 1.472 -24.175 1.00 39.75 91 VAL A C 1
ATOM 734 O O . VAL A 1 91 ? 10.729 1.086 -23.539 1.00 39.75 91 VAL A O 1
ATOM 737 N N . THR A 1 92 ? 11.736 1.441 -25.500 1.00 30.06 92 THR A N 1
ATOM 738 C CA . THR A 1 92 ? 11.224 0.304 -26.268 1.00 30.06 92 THR A CA 1
ATOM 739 C C . THR A 1 92 ? 12.464 -0.421 -26.764 1.00 30.06 92 THR A C 1
ATOM 741 O O . THR A 1 92 ? 12.947 -0.170 -27.864 1.00 30.06 92 THR A O 1
ATOM 744 N N . VAL A 1 93 ? 13.055 -1.250 -25.899 1.00 39.66 93 VAL A N 1
ATOM 745 C CA . VAL A 1 93 ? 14.067 -2.208 -26.346 1.00 39.66 93 VAL A CA 1
ATOM 746 C C . VAL A 1 93 ? 13.295 -3.296 -27.071 1.00 39.66 93 VAL A C 1
ATOM 748 O O . VAL A 1 93 ? 12.653 -4.143 -26.458 1.00 39.66 93 VAL A O 1
ATOM 751 N N . THR A 1 94 ? 13.300 -3.207 -28.394 1.00 31.56 94 THR A N 1
ATOM 752 C CA . THR A 1 94 ? 12.807 -4.236 -29.297 1.00 31.56 94 THR A CA 1
ATOM 753 C C . THR A 1 94 ? 13.430 -5.580 -28.906 1.00 31.56 94 THR A C 1
ATOM 755 O O . THR A 1 94 ? 14.643 -5.693 -28.721 1.00 31.56 94 THR A O 1
ATOM 758 N N . LEU A 1 95 ? 12.569 -6.588 -28.773 1.00 34.28 95 LEU A N 1
ATOM 759 C CA . LEU A 1 95 ? 12.747 -7.931 -28.200 1.00 34.28 95 LEU A CA 1
ATOM 760 C C . LEU A 1 95 ? 13.851 -8.834 -28.808 1.00 34.28 95 LEU A C 1
ATOM 762 O O . LEU A 1 95 ? 13.868 -10.031 -28.551 1.00 34.28 95 LEU A O 1
ATOM 766 N N . ALA A 1 96 ? 14.801 -8.313 -29.586 1.00 31.83 96 ALA A N 1
ATOM 767 C CA . ALA A 1 96 ? 15.699 -9.133 -30.407 1.00 31.83 96 ALA A CA 1
ATOM 768 C C . ALA A 1 96 ? 17.170 -9.214 -29.938 1.00 31.83 96 ALA A C 1
ATOM 770 O O . ALA A 1 96 ? 17.966 -9.883 -30.591 1.00 31.83 96 ALA A O 1
ATOM 771 N N . LYS A 1 97 ? 17.575 -8.570 -28.827 1.00 37.56 97 LYS A N 1
ATOM 772 C CA . LYS A 1 97 ? 18.997 -8.546 -28.385 1.00 37.56 97 LYS A CA 1
ATOM 773 C C . LYS A 1 97 ? 19.306 -9.116 -26.988 1.00 37.56 97 LYS A C 1
ATOM 775 O O . LYS A 1 97 ? 20.457 -9.065 -26.566 1.00 37.56 97 LYS A O 1
ATOM 780 N N . CYS A 1 98 ? 18.337 -9.669 -26.254 1.00 44.91 98 CYS A N 1
ATOM 781 C CA . CYS A 1 98 ? 18.413 -9.671 -24.784 1.00 44.91 98 CYS A CA 1
ATOM 782 C C . CYS A 1 98 ? 18.280 -11.038 -24.077 1.00 44.91 98 CYS A C 1
ATOM 784 O O . CYS A 1 98 ? 17.603 -11.113 -23.062 1.00 44.91 98 CYS A O 1
ATOM 786 N N . CYS A 1 99 ? 18.924 -12.119 -24.536 1.00 46.25 99 CYS A N 1
ATOM 787 C CA . CYS A 1 99 ? 18.990 -13.343 -23.707 1.00 46.25 99 CYS A CA 1
ATOM 788 C C . CYS A 1 99 ? 20.211 -13.327 -22.762 1.00 46.25 99 CYS A C 1
ATOM 790 O O . CYS A 1 99 ? 20.062 -13.463 -21.551 1.00 46.25 99 CYS A O 1
ATOM 792 N N . CYS A 1 100 ? 21.416 -13.050 -23.281 1.00 47.03 100 CYS A N 1
ATOM 793 C CA . CYS A 1 100 ? 22.650 -13.044 -22.476 1.00 47.03 100 CYS A CA 1
ATOM 794 C C . CYS A 1 100 ? 22.802 -11.817 -21.560 1.00 47.03 100 CYS A C 1
ATOM 796 O O . CYS A 1 100 ? 23.407 -11.911 -20.495 1.00 47.03 100 CYS A O 1
ATOM 798 N N . VAL A 1 101 ? 22.287 -10.652 -21.969 1.00 54.47 101 VAL A N 1
ATOM 799 C CA . VAL A 1 101 ? 22.359 -9.422 -21.154 1.00 54.47 101 VAL A CA 1
ATOM 800 C C . VAL A 1 101 ? 21.381 -9.503 -19.981 1.00 54.47 101 VAL A C 1
ATOM 802 O O . VAL A 1 101 ? 21.728 -9.103 -18.874 1.00 54.47 101 VAL A O 1
ATOM 805 N N . CYS A 1 102 ? 20.198 -10.090 -20.195 1.00 53.53 102 CYS A N 1
ATOM 806 C CA . CYS A 1 102 ? 19.173 -10.237 -19.165 1.00 53.53 102 CYS A CA 1
ATOM 807 C C . CYS A 1 102 ? 19.627 -11.164 -18.025 1.00 53.53 102 CYS A C 1
ATOM 809 O O . CYS A 1 102 ? 19.511 -10.789 -16.861 1.00 53.53 102 CYS A O 1
ATOM 811 N N . SER A 1 103 ? 20.242 -12.313 -18.339 1.00 55.31 103 SER A N 1
ATOM 812 C CA . SER A 1 103 ? 20.744 -13.244 -17.315 1.00 55.31 103 SER A CA 1
ATOM 813 C C . SER A 1 103 ? 21.851 -12.630 -16.449 1.00 55.31 103 SER A C 1
ATOM 815 O O . SER A 1 103 ? 21.847 -12.791 -15.234 1.00 55.31 103 SER A O 1
ATOM 817 N N . ILE A 1 104 ? 22.772 -11.878 -17.062 1.00 59.75 104 ILE A N 1
ATOM 818 C CA . ILE A 1 104 ? 23.875 -11.193 -16.365 1.00 59.75 104 ILE A CA 1
ATOM 819 C C . ILE A 1 104 ? 23.348 -10.048 -15.494 1.00 59.75 104 ILE A C 1
ATOM 821 O O . ILE A 1 104 ? 23.822 -9.830 -14.381 1.00 59.75 104 ILE A O 1
ATOM 825 N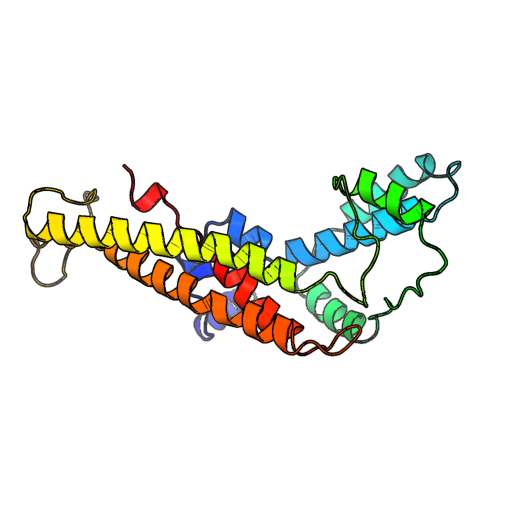 N . PHE A 1 105 ? 22.363 -9.308 -15.997 1.00 62.88 105 PHE A N 1
ATOM 826 C CA . PHE A 1 105 ? 21.736 -8.234 -15.242 1.00 62.88 105 PHE A CA 1
ATOM 827 C C . PHE A 1 105 ? 20.960 -8.776 -14.032 1.00 62.88 105 PHE A C 1
ATOM 829 O O . PHE A 1 105 ? 21.068 -8.212 -12.947 1.00 62.88 105 PHE A O 1
ATOM 836 N N . SER A 1 106 ? 20.249 -9.900 -14.181 1.00 59.50 106 SER A N 1
ATOM 837 C CA . SER A 1 106 ? 19.501 -10.540 -13.087 1.00 59.50 106 SER A CA 1
ATOM 838 C C . SER A 1 106 ? 20.416 -10.950 -11.928 1.00 59.50 106 SER A C 1
ATOM 840 O O . SER A 1 106 ? 20.131 -10.622 -10.776 1.00 59.50 106 SER A O 1
ATOM 842 N N . THR A 1 107 ? 21.573 -11.555 -12.233 1.00 59.66 107 THR A N 1
ATOM 843 C CA . THR A 1 107 ? 22.554 -11.965 -11.213 1.00 59.66 107 THR A CA 1
ATOM 844 C C . THR A 1 107 ? 23.151 -10.792 -10.432 1.00 59.66 107 THR A C 1
ATOM 846 O O . THR A 1 107 ? 23.440 -10.928 -9.249 1.00 59.66 107 THR A O 1
ATOM 849 N N . GLU A 1 108 ? 23.314 -9.625 -11.061 1.00 64.56 108 GLU A N 1
ATOM 850 C CA . GLU A 1 108 ? 23.880 -8.427 -10.416 1.00 64.56 108 GLU A CA 1
ATOM 851 C C . GLU A 1 108 ? 22.837 -7.648 -9.599 1.00 64.56 108 GLU A C 1
ATOM 853 O O . GLU A 1 108 ? 23.168 -7.009 -8.601 1.00 64.56 108 GLU A O 1
ATOM 858 N N . VAL A 1 109 ? 21.566 -7.694 -10.014 1.00 63.88 109 VAL A N 1
ATOM 859 C CA . VAL A 1 109 ? 20.455 -6.987 -9.353 1.00 63.88 109 VAL A CA 1
ATOM 860 C C . VAL A 1 109 ? 19.788 -7.852 -8.266 1.00 63.88 109 VAL A C 1
ATOM 862 O O . VAL A 1 109 ? 18.829 -7.418 -7.635 1.00 63.88 109 VAL A O 1
ATOM 865 N N . LEU A 1 110 ? 20.366 -9.019 -7.953 1.00 70.56 110 LEU A N 1
ATOM 866 C CA . LEU A 1 110 ? 19.929 -9.916 -6.876 1.00 70.56 110 LEU A CA 1
ATOM 867 C C . LEU A 1 110 ? 18.525 -10.520 -7.093 1.00 70.56 110 LEU A C 1
ATOM 869 O O . LEU A 1 110 ? 17.827 -10.824 -6.129 1.00 70.56 110 LEU A O 1
ATOM 873 N N . PHE A 1 111 ? 18.101 -10.684 -8.351 1.00 77.56 111 PHE A N 1
ATOM 874 C CA . PHE A 1 111 ? 16.860 -11.385 -8.692 1.00 77.56 111 PHE A CA 1
ATOM 875 C C . PHE A 1 111 ? 17.177 -12.697 -9.406 1.00 77.56 111 PHE A C 1
ATOM 877 O O . PHE A 1 111 ? 17.941 -12.716 -10.372 1.00 77.56 111 PHE A O 1
ATOM 884 N N . ASP A 1 112 ? 16.538 -13.781 -8.975 1.00 73.44 112 ASP A N 1
ATOM 885 C CA . ASP A 1 112 ? 16.773 -15.114 -9.544 1.00 73.44 112 ASP A CA 1
ATOM 886 C C . ASP A 1 112 ? 16.098 -15.304 -10.909 1.00 73.44 112 ASP A C 1
ATOM 888 O O . ASP A 1 112 ? 16.533 -16.117 -11.724 1.00 73.44 112 ASP A O 1
ATOM 892 N N . LEU A 1 113 ? 15.020 -14.557 -11.169 1.00 78.75 113 LEU A N 1
ATOM 893 C CA . LEU A 1 113 ? 14.156 -14.738 -12.331 1.00 78.75 113 LEU A CA 1
ATOM 894 C C . LEU A 1 113 ? 13.752 -13.396 -12.944 1.00 78.75 113 LEU A C 1
ATOM 896 O O . LEU A 1 113 ? 13.390 -12.449 -12.244 1.00 78.75 113 LEU A O 1
ATOM 900 N N . ALA A 1 114 ? 13.742 -13.360 -14.274 1.00 79.94 114 ALA A N 1
ATOM 901 C CA . ALA A 1 114 ? 13.198 -12.271 -15.073 1.00 79.94 114 ALA A CA 1
ATOM 902 C C . ALA A 1 114 ? 12.031 -12.783 -15.929 1.00 79.94 114 ALA A C 1
ATOM 904 O O . ALA A 1 114 ? 12.023 -13.934 -16.371 1.00 79.94 114 ALA A O 1
ATOM 905 N N . TYR A 1 115 ? 11.039 -11.926 -16.176 1.00 78.25 115 TYR A N 1
ATOM 906 C CA . TYR A 1 115 ? 9.918 -12.270 -17.049 1.00 78.25 115 TYR A CA 1
ATOM 907 C C . TYR A 1 115 ? 10.402 -12.475 -18.488 1.00 78.25 115 TYR A C 1
ATOM 909 O O . TYR A 1 115 ? 11.031 -11.591 -19.064 1.00 78.25 115 TYR A O 1
ATOM 917 N N . LEU A 1 116 ? 10.063 -13.625 -19.075 1.00 80.00 116 LEU A N 1
ATOM 918 C CA . LEU A 1 116 ? 10.399 -13.948 -20.467 1.00 80.00 116 LEU A CA 1
ATOM 919 C C . LEU A 1 116 ? 9.561 -13.145 -21.469 1.00 80.00 116 LEU A C 1
ATOM 921 O O . LEU A 1 116 ? 10.048 -12.774 -22.532 1.00 80.00 116 LEU A O 1
ATOM 925 N N . VAL A 1 117 ? 8.296 -12.891 -21.127 1.00 82.06 117 VAL A N 1
ATOM 926 C CA . VAL A 1 117 ? 7.335 -12.199 -21.987 1.00 82.06 117 VAL A CA 1
ATOM 927 C C . VAL A 1 117 ? 6.795 -10.993 -21.236 1.00 82.06 117 VAL A C 1
ATOM 929 O O . VAL A 1 117 ? 6.111 -11.126 -20.221 1.00 82.06 117 VAL A O 1
ATOM 932 N N . THR A 1 118 ? 7.102 -9.808 -21.749 1.00 83.75 118 THR A N 1
ATOM 933 C CA . THR A 1 118 ? 6.562 -8.535 -21.270 1.00 83.75 118 THR A CA 1
ATOM 934 C C . THR A 1 118 ? 6.198 -7.660 -22.459 1.00 83.75 118 THR A C 1
ATOM 936 O O . THR A 1 118 ? 6.843 -7.737 -23.503 1.00 83.75 118 THR A O 1
ATOM 939 N N . GLY A 1 119 ? 5.209 -6.782 -22.279 1.00 84.88 119 GLY A N 1
ATOM 940 C CA . GLY A 1 119 ? 5.053 -5.610 -23.140 1.00 84.88 119 GLY A CA 1
ATOM 941 C C . GLY A 1 119 ? 6.152 -4.583 -22.840 1.00 84.88 119 GLY A C 1
ATOM 942 O O . GLY A 1 119 ? 7.305 -4.934 -22.587 1.00 84.88 119 GLY A O 1
ATOM 943 N N . GLN A 1 120 ? 5.793 -3.300 -22.765 1.00 83.31 120 GLN A N 1
ATOM 944 C CA . GLN A 1 120 ? 6.751 -2.265 -22.345 1.00 83.31 120 GLN A CA 1
ATOM 945 C C . GLN A 1 120 ? 7.105 -2.359 -20.849 1.00 83.31 120 GLN A C 1
ATOM 947 O O . GLN A 1 120 ? 8.175 -1.928 -20.420 1.00 83.31 120 GLN A O 1
ATOM 952 N N . THR A 1 121 ? 6.200 -2.888 -20.028 1.00 88.44 121 THR A N 1
ATOM 953 C CA . THR A 1 121 ? 6.392 -3.028 -18.581 1.00 88.44 121 THR A CA 1
ATOM 954 C C . THR A 1 121 ? 6.036 -4.427 -18.108 1.00 88.44 121 THR A C 1
ATOM 956 O O . THR A 1 121 ? 5.333 -5.162 -18.799 1.00 88.44 121 THR A O 1
ATOM 959 N N . TYR A 1 122 ? 6.466 -4.768 -16.891 1.00 91.31 122 TYR A N 1
ATOM 960 C CA . TYR A 1 122 ? 5.944 -5.937 -16.187 1.00 91.31 122 TYR A CA 1
ATOM 961 C C . TYR A 1 122 ? 4.410 -5.863 -16.069 1.00 91.31 122 TYR A C 1
ATOM 963 O O . TYR A 1 122 ? 3.835 -4.766 -16.043 1.00 91.31 122 TYR A O 1
ATOM 971 N N . SER A 1 123 ? 3.752 -7.022 -15.993 1.00 92.31 123 SER A N 1
ATOM 972 C CA . SER A 1 123 ? 2.289 -7.095 -15.907 1.00 92.31 123 SER A CA 1
ATOM 973 C C . SER A 1 123 ? 1.767 -6.421 -14.637 1.00 92.31 123 SER A C 1
ATOM 975 O O . SER A 1 123 ? 2.206 -6.739 -13.533 1.00 92.31 123 SER A O 1
ATOM 977 N N . ARG A 1 124 ? 0.783 -5.522 -14.768 1.00 94.50 124 ARG A N 1
ATOM 978 C CA . ARG A 1 124 ? 0.170 -4.827 -13.619 1.00 94.50 124 ARG A CA 1
ATOM 979 C C . ARG A 1 124 ? -0.635 -5.739 -12.703 1.00 94.50 124 ARG A C 1
ATOM 981 O O . ARG A 1 124 ? -0.964 -5.336 -11.594 1.00 94.50 124 ARG A O 1
ATOM 988 N N . LYS A 1 125 ? -0.842 -6.997 -13.097 1.00 95.06 125 LYS A N 1
ATOM 989 C CA . LYS A 1 125 ? -1.347 -8.032 -12.195 1.00 95.06 125 LYS A CA 1
ATOM 990 C C . LYS A 1 125 ? -0.451 -8.233 -10.963 1.00 95.06 125 LYS A C 1
ATOM 992 O O . LYS A 1 125 ? -0.977 -8.476 -9.886 1.00 95.06 125 LYS A O 1
ATOM 997 N N . VAL A 1 126 ? 0.864 -8.036 -11.086 1.00 94.56 126 VAL A N 1
ATOM 998 C CA . VAL A 1 126 ? 1.787 -8.107 -9.937 1.00 94.56 126 VAL A CA 1
ATOM 999 C C . VAL A 1 126 ? 1.415 -7.078 -8.867 1.00 94.56 126 VAL A C 1
ATOM 1001 O O . VAL A 1 126 ? 1.428 -7.392 -7.682 1.00 94.56 126 VAL A O 1
ATOM 1004 N N . ASP A 1 127 ? 1.015 -5.870 -9.277 1.00 94.75 127 ASP A N 1
ATOM 1005 C CA . ASP A 1 127 ? 0.605 -4.822 -8.338 1.00 94.75 127 ASP A CA 1
ATOM 1006 C C . ASP A 1 127 ? -0.690 -5.221 -7.602 1.00 94.75 127 ASP A C 1
ATOM 1008 O O . ASP A 1 127 ? -0.821 -4.960 -6.408 1.00 94.75 127 ASP A O 1
ATOM 1012 N N . VAL A 1 128 ? -1.620 -5.903 -8.287 1.00 95.94 128 VAL A N 1
ATOM 1013 C CA . VAL A 1 128 ? -2.841 -6.463 -7.675 1.00 95.94 128 VAL A CA 1
ATOM 1014 C C . VAL A 1 128 ? -2.485 -7.508 -6.627 1.00 95.94 128 VAL A C 1
ATOM 1016 O O . VAL A 1 128 ? -2.985 -7.439 -5.507 1.00 95.94 128 VAL A O 1
ATOM 1019 N N . ASP A 1 129 ? -1.618 -8.458 -6.971 1.00 95.31 129 ASP A N 1
ATOM 1020 C CA . ASP A 1 129 ? -1.262 -9.556 -6.075 1.00 95.31 129 ASP A CA 1
ATOM 1021 C C . ASP A 1 129 ? -0.535 -9.014 -4.820 1.00 95.31 129 ASP A C 1
ATOM 1023 O O . ASP A 1 129 ? -0.861 -9.409 -3.699 1.00 95.31 129 ASP A O 1
ATOM 1027 N N . CYS A 1 130 ? 0.357 -8.024 -4.976 1.00 92.75 130 CYS A N 1
ATOM 1028 C CA . CYS A 1 130 ? 1.010 -7.332 -3.857 1.00 92.75 130 CYS A CA 1
ATOM 1029 C C . CYS A 1 130 ? 0.026 -6.559 -2.966 1.00 92.75 130 CYS A C 1
ATOM 1031 O O . CYS A 1 130 ? 0.126 -6.607 -1.743 1.00 92.75 130 CYS A O 1
ATOM 1033 N N . LEU A 1 131 ? -0.922 -5.819 -3.546 1.00 92.94 131 LEU A N 1
ATOM 1034 C CA . LEU A 1 131 ? -1.871 -5.036 -2.748 1.00 92.94 131 LEU A CA 1
ATOM 1035 C C . LEU A 1 131 ? -2.954 -5.915 -2.120 1.00 92.94 131 LEU A C 1
ATOM 1037 O O . LEU A 1 131 ? -3.475 -5.563 -1.066 1.00 92.94 131 LEU A O 1
ATOM 1041 N N . SER A 1 132 ? -3.264 -7.067 -2.715 1.00 94.31 132 SER A N 1
ATOM 1042 C CA . SER A 1 132 ? -4.219 -8.027 -2.162 1.00 94.31 132 SER A CA 1
ATOM 1043 C C . SER A 1 132 ? -3.730 -8.620 -0.840 1.00 94.31 132 SER A C 1
ATOM 1045 O O . SER A 1 132 ? -4.523 -8.764 0.092 1.00 94.31 132 SER A O 1
ATOM 1047 N N . THR A 1 133 ? -2.438 -8.946 -0.722 1.00 93.12 133 THR A N 1
ATOM 1048 C CA . THR A 1 133 ? -1.876 -9.469 0.536 1.00 93.12 133 THR A CA 1
ATOM 1049 C C . THR A 1 133 ? -1.907 -8.410 1.634 1.00 93.12 133 THR A C 1
ATOM 1051 O O . THR A 1 133 ? -2.338 -8.695 2.752 1.00 93.12 133 THR A O 1
ATOM 1054 N N . LEU A 1 134 ? -1.556 -7.164 1.302 1.00 90.50 134 LEU A N 1
ATOM 1055 C CA . LEU A 1 134 ? -1.655 -6.035 2.226 1.00 90.50 134 LEU A CA 1
ATOM 1056 C C . LEU A 1 134 ? -3.115 -5.774 2.633 1.00 90.50 134 LEU A C 1
ATOM 1058 O O . LEU A 1 134 ? -3.401 -5.596 3.815 1.00 90.50 134 LEU A O 1
ATOM 1062 N N . ALA A 1 135 ? -4.059 -5.778 1.687 1.00 92.31 135 ALA A N 1
ATOM 1063 C CA . ALA A 1 135 ? -5.484 -5.579 1.968 1.00 92.31 135 ALA A CA 1
ATOM 1064 C C . ALA A 1 135 ? -6.032 -6.659 2.909 1.00 92.31 135 ALA A C 1
ATOM 1066 O O . ALA A 1 135 ? -6.761 -6.348 3.855 1.00 92.31 135 ALA A O 1
ATOM 1067 N N . SER A 1 136 ? -5.618 -7.911 2.702 1.00 94.06 136 SER A N 1
ATOM 1068 C CA . SER A 1 136 ? -5.941 -9.018 3.600 1.00 94.06 136 SER A CA 1
ATOM 1069 C C . SER A 1 136 ? -5.369 -8.806 5.005 1.00 94.06 136 SER A C 1
ATOM 1071 O O . SER A 1 136 ? -6.065 -9.063 5.987 1.00 94.06 136 SER A O 1
ATOM 1073 N N . LEU A 1 137 ? -4.134 -8.303 5.126 1.00 90.69 137 LEU A N 1
ATOM 1074 C CA . LEU A 1 137 ? -3.548 -7.935 6.418 1.00 90.69 137 LEU A CA 1
ATOM 1075 C C . LEU A 1 137 ? -4.375 -6.836 7.104 1.00 90.69 137 LEU A C 1
ATOM 1077 O O . LEU A 1 137 ? -4.701 -6.952 8.286 1.00 90.69 137 LEU A O 1
ATOM 1081 N N . GLY A 1 138 ? -4.782 -5.810 6.352 1.00 91.12 138 GLY A N 1
ATOM 1082 C CA . GLY A 1 138 ? -5.652 -4.740 6.839 1.00 91.12 138 GLY A CA 1
ATOM 1083 C C . GLY A 1 138 ? -6.979 -5.263 7.398 1.00 91.12 138 GLY A C 1
ATOM 1084 O O . GLY A 1 138 ? -7.391 -4.850 8.481 1.00 91.12 138 GLY A O 1
ATOM 1085 N N . ALA A 1 139 ? -7.627 -6.216 6.721 1.00 93.50 139 ALA A N 1
ATOM 1086 C CA . ALA A 1 139 ? -8.867 -6.830 7.202 1.00 93.50 139 ALA A CA 1
ATOM 1087 C C . ALA A 1 139 ? -8.677 -7.552 8.549 1.00 93.50 139 ALA A C 1
ATOM 1089 O O . ALA A 1 139 ? -9.453 -7.330 9.485 1.00 93.50 139 ALA A O 1
ATOM 1090 N N . SER A 1 140 ? -7.606 -8.340 8.682 1.00 94.25 140 SER A N 1
ATOM 1091 C CA . SER A 1 140 ? -7.253 -9.018 9.935 1.00 94.25 140 SER A CA 1
ATOM 1092 C C . SER A 1 140 ? -7.010 -8.025 11.074 1.00 94.25 140 SER A C 1
ATOM 1094 O O . SER A 1 140 ? -7.552 -8.185 12.168 1.00 94.25 140 SER A O 1
ATOM 1096 N N . MET A 1 141 ? -6.257 -6.953 10.810 1.00 91.12 141 MET A N 1
ATOM 1097 C CA . MET A 1 141 ? -5.978 -5.914 11.804 1.00 91.12 141 MET A CA 1
ATOM 1098 C C . MET A 1 141 ? -7.233 -5.146 12.216 1.00 91.12 141 MET A C 1
ATOM 1100 O O . MET A 1 141 ? -7.445 -4.908 13.403 1.00 91.12 141 MET A O 1
ATOM 1104 N N . HIS A 1 142 ? -8.102 -4.797 11.263 1.00 93.69 142 HIS A N 1
ATOM 1105 C CA . HIS A 1 142 ? -9.354 -4.110 11.569 1.00 93.69 142 HIS A CA 1
ATOM 1106 C C . HIS A 1 142 ? -10.235 -4.955 12.498 1.00 93.69 142 HIS A C 1
ATOM 1108 O O . HIS A 1 142 ? -10.834 -4.412 13.427 1.00 93.69 142 HIS A O 1
ATOM 1114 N N . LYS A 1 143 ? -10.296 -6.276 12.288 1.00 95.19 143 LYS A N 1
ATOM 1115 C CA . LYS A 1 143 ? -11.044 -7.201 13.150 1.00 95.19 143 LYS A CA 1
ATOM 1116 C C . LYS A 1 143 ? -10.457 -7.242 14.563 1.00 95.19 143 LYS A C 1
ATOM 1118 O O . LYS A 1 143 ? -11.185 -6.981 15.514 1.00 95.19 143 LYS A O 1
ATOM 1123 N N . ILE A 1 144 ? -9.149 -7.477 14.700 1.00 93.38 144 ILE A N 1
ATOM 1124 C CA . ILE A 1 144 ? -8.464 -7.541 16.007 1.00 93.38 144 ILE A CA 1
ATOM 1125 C C . ILE A 1 144 ? -8.663 -6.241 16.797 1.00 93.38 144 ILE A C 1
ATOM 1127 O O . ILE A 1 144 ? -9.071 -6.263 17.954 1.00 93.38 144 ILE A O 1
ATOM 1131 N N . CYS A 1 145 ? -8.430 -5.091 16.164 1.00 92.75 145 CYS A N 1
ATOM 1132 C CA . CYS A 1 145 ? -8.591 -3.797 16.817 1.00 92.75 145 CYS A CA 1
ATOM 1133 C C . CYS A 1 145 ? -10.058 -3.481 17.153 1.00 92.75 145 CYS A C 1
ATOM 1135 O O . CYS A 1 145 ? -10.320 -2.771 18.120 1.00 92.75 145 CYS A O 1
ATOM 1137 N N . THR A 1 146 ? -11.024 -3.999 16.389 1.00 95.12 146 THR A N 1
ATOM 1138 C CA . THR A 1 146 ? -12.449 -3.855 16.726 1.00 95.12 146 THR A CA 1
ATOM 1139 C C . THR A 1 146 ? -12.796 -4.657 17.976 1.00 95.12 146 THR A C 1
ATOM 1141 O O . THR A 1 146 ? -13.447 -4.115 18.866 1.00 95.12 146 THR A O 1
ATOM 1144 N N . ASP A 1 147 ? -12.297 -5.888 18.093 1.00 95.06 147 ASP A N 1
ATOM 1145 C CA . ASP A 1 147 ? -12.499 -6.711 19.289 1.00 95.06 147 ASP A CA 1
ATOM 1146 C C . ASP A 1 147 ? -11.871 -6.055 20.527 1.00 95.06 147 ASP A C 1
ATOM 1148 O O . ASP A 1 147 ? -12.529 -5.944 21.557 1.00 95.06 147 ASP A O 1
ATOM 1152 N N . ILE A 1 148 ? -10.649 -5.516 20.417 1.00 92.12 148 ILE A N 1
ATOM 1153 C CA . ILE A 1 148 ? -9.993 -4.774 21.513 1.00 92.12 148 ILE A CA 1
ATOM 1154 C C . ILE A 1 148 ? -10.853 -3.590 21.971 1.00 92.12 148 ILE A C 1
ATOM 1156 O O . ILE A 1 148 ? -11.010 -3.361 23.167 1.00 92.12 148 ILE A O 1
ATOM 1160 N N . ARG A 1 149 ? -11.461 -2.849 21.038 1.00 92.31 149 ARG A N 1
ATOM 1161 C CA . ARG A 1 149 ? -12.345 -1.719 21.372 1.00 92.31 149 ARG A CA 1
ATOM 1162 C C . ARG A 1 149 ? -13.620 -2.169 22.086 1.00 92.31 149 ARG A C 1
ATOM 1164 O O . ARG A 1 149 ? -14.091 -1.463 22.975 1.00 92.31 149 ARG A O 1
ATOM 1171 N N . LEU A 1 150 ? -14.173 -3.325 21.717 1.00 94.25 150 LEU A N 1
ATOM 1172 C CA . LEU A 1 150 ? -15.328 -3.910 22.403 1.00 94.25 150 LEU A CA 1
ATOM 1173 C C . LEU A 1 150 ? -14.957 -4.376 23.817 1.00 94.25 150 LEU A C 1
ATOM 1175 O O . LEU A 1 150 ? -15.674 -4.061 24.765 1.00 94.25 150 LEU A O 1
ATOM 1179 N N . LEU A 1 151 ? -13.812 -5.041 23.977 1.00 93.50 151 LEU A N 1
ATOM 1180 C CA . LEU A 1 151 ? -13.303 -5.484 25.280 1.00 93.50 151 LEU A CA 1
ATOM 1181 C C . LEU A 1 151 ? -12.950 -4.304 26.198 1.00 93.50 151 LEU A C 1
ATOM 1183 O O . LEU A 1 151 ? -13.201 -4.368 27.402 1.00 93.50 151 LEU A O 1
ATOM 1187 N N . ALA A 1 152 ? -12.471 -3.192 25.635 1.00 90.31 152 ALA A N 1
ATOM 1188 C CA . ALA A 1 152 ? -12.259 -1.947 26.372 1.00 90.31 152 ALA A CA 1
ATOM 1189 C C . ALA A 1 152 ? -13.570 -1.340 26.894 1.00 90.31 152 ALA A C 1
ATOM 1191 O O . ALA A 1 152 ? -13.602 -0.795 27.995 1.00 90.31 152 ALA A O 1
ATOM 1192 N N . ASN A 1 153 ? -14.676 -1.480 26.154 1.00 90.69 153 ASN A N 1
ATOM 1193 C CA . ASN A 1 153 ? -15.997 -1.068 26.637 1.00 90.69 153 ASN A CA 1
ATOM 1194 C C . ASN A 1 153 ? -16.496 -1.963 27.788 1.00 90.69 153 ASN A C 1
ATOM 1196 O O . ASN A 1 153 ? -17.108 -1.471 28.735 1.00 90.69 153 ASN A O 1
ATOM 1200 N N . LEU A 1 154 ? -16.192 -3.263 27.735 1.00 94.06 154 LEU A N 1
ATOM 1201 C CA . LEU A 1 154 ? -16.484 -4.220 28.811 1.00 94.06 154 LEU A CA 1
ATOM 1202 C C . LEU A 1 154 ? -15.532 -4.095 30.013 1.00 94.06 154 LEU A C 1
ATOM 1204 O O . LEU A 1 154 ? -15.796 -4.687 31.056 1.00 94.06 154 LEU A O 1
ATOM 1208 N N . LYS A 1 155 ? -14.469 -3.285 29.897 1.00 89.25 155 LYS A N 1
ATOM 1209 C CA . LYS A 1 155 ? -13.422 -3.076 30.914 1.00 89.25 155 LYS A CA 1
ATOM 1210 C C . LYS A 1 155 ? -12.638 -4.345 31.268 1.00 89.25 155 LYS A C 1
ATOM 1212 O O . LYS A 1 155 ? -12.103 -4.452 32.368 1.00 89.25 155 LYS A O 1
ATOM 1217 N N . GLU A 1 156 ? -12.563 -5.295 30.341 1.00 91.06 156 GLU A N 1
ATOM 1218 C CA . GLU A 1 156 ? -11.782 -6.526 30.518 1.00 91.06 156 GLU A CA 1
ATOM 1219 C C . GLU A 1 156 ? -10.325 -6.334 30.090 1.00 91.06 156 GLU A C 1
ATOM 1221 O O . GLU A 1 156 ? -9.410 -6.865 30.716 1.00 91.06 156 GLU A O 1
ATOM 1226 N N . ILE A 1 157 ? -10.107 -5.556 29.025 1.00 89.00 157 ILE A N 1
ATOM 1227 C CA . ILE A 1 157 ? -8.789 -5.280 28.448 1.00 89.00 157 ILE A CA 1
ATOM 1228 C C . ILE A 1 157 ? -8.675 -3.784 28.169 1.00 89.00 157 ILE A C 1
ATOM 1230 O O . ILE A 1 157 ? -9.585 -3.186 27.603 1.00 89.00 157 ILE A O 1
ATOM 1234 N N . GLU A 1 158 ? -7.536 -3.188 28.511 1.00 85.25 158 GLU A N 1
ATOM 1235 C CA . GLU A 1 158 ? -7.195 -1.810 28.150 1.00 85.25 158 GLU A CA 1
ATOM 1236 C C . GLU A 1 158 ? -5.893 -1.772 27.340 1.00 85.25 158 GLU A C 1
ATOM 1238 O O . GLU A 1 158 ? -5.008 -2.612 27.503 1.00 85.25 158 GLU A O 1
ATOM 1243 N N . GLU A 1 159 ? -5.773 -0.779 26.457 1.00 85.00 159 GLU A N 1
ATOM 1244 C CA . GLU A 1 159 ? -4.525 -0.498 25.743 1.00 85.00 159 GLU A CA 1
ATOM 1245 C C . GLU A 1 159 ? -3.447 0.048 26.691 1.00 85.00 159 GLU A C 1
ATOM 1247 O O . GLU A 1 159 ? -3.775 0.706 27.686 1.00 85.00 159 GLU A O 1
ATOM 1252 N N . PRO A 1 160 ? -2.154 -0.141 26.368 1.00 85.31 160 PRO A N 1
ATOM 1253 C CA . PRO A 1 160 ? -1.075 0.481 27.123 1.00 85.31 160 PRO A CA 1
ATOM 1254 C C . PRO A 1 160 ? -1.235 2.007 27.135 1.00 85.31 160 PRO A C 1
ATOM 1256 O O . PRO A 1 160 ? -1.380 2.647 26.090 1.00 85.31 160 PRO A O 1
ATOM 1259 N N . PHE A 1 161 ? -1.195 2.585 28.335 1.00 81.81 161 PHE A N 1
ATOM 1260 C CA . PHE A 1 161 ? -1.399 4.011 28.569 1.00 81.81 161 PHE A CA 1
ATOM 1261 C C . PHE A 1 161 ? -0.100 4.661 29.047 1.00 81.81 161 PHE A C 1
ATOM 1263 O O . PHE A 1 161 ? 0.480 4.238 30.050 1.00 81.81 161 PHE A O 1
ATOM 1270 N N . GLU A 1 162 ? 0.373 5.686 28.339 1.00 82.69 162 GLU A N 1
ATOM 1271 C CA . GLU A 1 162 ? 1.579 6.413 28.749 1.00 82.69 162 GLU A CA 1
ATOM 1272 C C . GLU A 1 162 ? 1.290 7.314 29.959 1.00 82.69 162 GLU A C 1
ATOM 1274 O O . GLU A 1 162 ? 0.181 7.818 30.131 1.00 82.69 162 GLU A O 1
ATOM 1279 N N . LYS A 1 163 ? 2.303 7.556 30.802 1.00 80.88 163 LYS A N 1
ATOM 1280 C CA . LYS A 1 163 ? 2.145 8.327 32.052 1.00 80.88 163 LYS A CA 1
ATOM 1281 C C . LYS A 1 163 ? 1.638 9.758 31.830 1.00 80.88 163 LYS A C 1
ATOM 1283 O O . LYS A 1 163 ? 0.939 10.289 32.685 1.00 80.88 163 LYS A O 1
ATOM 1288 N N . GLU A 1 164 ? 1.986 10.363 30.697 1.00 82.88 164 GLU A N 1
ATOM 1289 C CA . GLU A 1 164 ? 1.631 11.744 30.334 1.00 82.88 164 GLU A CA 1
ATOM 1290 C C . GLU A 1 164 ? 0.443 11.821 29.359 1.00 82.88 164 GLU A C 1
ATOM 1292 O O . GLU A 1 164 ? 0.036 12.907 28.944 1.00 82.88 164 GLU A O 1
ATOM 1297 N N . GLN A 1 165 ? -0.127 10.679 28.966 1.00 78.25 165 GLN A N 1
ATOM 1298 C CA . GLN A 1 165 ? -1.184 10.639 27.964 1.00 78.25 165 GLN A CA 1
ATOM 1299 C C . GLN A 1 165 ? -2.481 11.225 28.527 1.00 78.25 165 GLN A C 1
ATOM 1301 O O . GLN A 1 165 ? -3.015 10.772 29.535 1.00 78.25 165 GLN A O 1
ATOM 1306 N N . ILE A 1 166 ? -3.032 12.225 27.840 1.00 77.06 166 ILE A N 1
ATOM 1307 C CA . ILE A 1 166 ? -4.337 12.804 28.168 1.00 77.06 166 ILE A CA 1
ATOM 1308 C C . ILE A 1 166 ? -5.389 12.082 27.325 1.00 77.06 166 ILE A C 1
ATOM 1310 O O . ILE A 1 166 ? -5.390 12.183 26.100 1.00 77.06 166 ILE A O 1
ATOM 1314 N N . GLY A 1 167 ? -6.281 11.329 27.974 1.00 71.88 167 GLY A N 1
ATOM 1315 C CA . GLY A 1 167 ? -7.311 10.547 27.279 1.00 71.88 167 GLY A CA 1
ATOM 1316 C C . GLY A 1 167 ? -8.455 11.394 26.713 1.00 71.88 167 GLY A C 1
ATOM 1317 O O . GLY A 1 167 ? -8.969 11.109 25.630 1.00 71.88 167 GLY A O 1
ATOM 1318 N N . SER A 1 168 ? -8.845 12.461 27.415 1.00 75.69 168 SER A N 1
ATOM 1319 C CA . SER A 1 168 ? -9.769 13.474 26.902 1.00 75.69 168 SER A CA 1
ATOM 1320 C C . SER A 1 168 ? -9.525 14.825 27.572 1.00 75.69 168 SER A C 1
ATOM 1322 O O . SER A 1 168 ? -9.188 14.877 28.752 1.00 75.69 168 SER A O 1
ATOM 1324 N N . SER A 1 169 ? -9.718 15.919 26.832 1.00 80.88 169 SER A N 1
ATOM 1325 C CA . SER A 1 169 ? -9.535 17.281 27.353 1.00 80.88 169 SER A CA 1
ATOM 1326 C C . SER A 1 169 ? -10.570 17.674 28.414 1.00 80.88 169 SER A C 1
ATOM 1328 O O . SER A 1 169 ? -10.303 18.564 29.213 1.00 80.88 169 SER A O 1
ATOM 1330 N N . ALA A 1 170 ? -11.735 17.017 28.433 1.00 81.50 170 ALA A N 1
ATOM 1331 C CA . ALA A 1 170 ? -12.845 17.339 29.332 1.00 81.50 170 ALA A CA 1
ATOM 1332 C C . ALA A 1 170 ? -12.954 16.409 30.557 1.00 81.50 170 ALA A C 1
ATOM 1334 O O . ALA A 1 170 ? -13.448 16.828 31.598 1.00 81.50 170 ALA A O 1
ATOM 1335 N N . MET A 1 171 ? -12.519 15.147 30.450 1.00 84.00 171 MET A N 1
ATOM 1336 C CA . MET A 1 171 ? -12.642 14.137 31.512 1.00 84.00 171 MET A CA 1
ATOM 1337 C C . MET A 1 171 ? -11.289 13.445 31.759 1.00 84.00 171 MET A C 1
ATOM 1339 O O . MET A 1 171 ? -10.921 12.542 30.999 1.00 84.00 171 MET A O 1
ATOM 1343 N N . PRO A 1 172 ? -10.562 13.806 32.835 1.00 78.00 172 PRO A N 1
ATOM 1344 C CA . PRO A 1 172 ? -9.219 13.283 33.116 1.00 78.00 172 PRO A CA 1
ATOM 1345 C C . PRO A 1 172 ? -9.142 11.762 33.315 1.00 78.00 172 PRO A C 1
ATOM 1347 O O . PRO A 1 172 ? -8.135 11.146 32.989 1.00 78.00 172 PRO A O 1
ATOM 1350 N N . TYR A 1 173 ? -10.206 11.139 33.825 1.00 78.88 173 TYR A N 1
ATOM 1351 C CA . TYR A 1 173 ? -10.252 9.694 34.085 1.00 78.88 173 TYR A CA 1
ATOM 1352 C C . TYR A 1 173 ? -10.642 8.858 32.857 1.00 78.88 173 TYR A C 1
ATOM 1354 O O . TYR A 1 173 ? -10.563 7.631 32.895 1.00 78.88 173 TYR A O 1
ATOM 1362 N N . LYS A 1 174 ? -11.112 9.490 31.774 1.00 84.56 174 LYS A N 1
ATOM 1363 C CA . LYS A 1 174 ? -11.633 8.779 30.604 1.00 84.56 174 LYS A CA 1
ATOM 1364 C C . LYS A 1 174 ? -10.480 8.248 29.754 1.00 84.56 174 LYS A C 1
ATOM 1366 O O . LYS A 1 174 ? -9.758 9.026 29.132 1.00 84.56 174 LYS A O 1
ATOM 1371 N N . ARG A 1 175 ? -10.354 6.922 29.685 1.00 83.50 175 ARG A N 1
ATOM 1372 C CA . ARG A 1 175 ? -9.402 6.220 28.815 1.00 83.50 175 ARG A CA 1
ATOM 1373 C C . ARG A 1 175 ? -10.110 5.762 27.547 1.00 83.50 175 ARG A C 1
ATOM 1375 O O . ARG A 1 175 ? -11.134 5.094 27.622 1.00 83.50 175 ARG A O 1
ATOM 1382 N N . ASN A 1 176 ? -9.573 6.146 26.391 1.00 86.31 176 ASN A N 1
ATOM 1383 C CA . ASN A 1 176 ? -10.094 5.741 25.087 1.00 86.31 176 ASN A CA 1
ATOM 1384 C C . ASN A 1 176 ? -9.047 4.872 24.371 1.00 86.31 176 ASN A C 1
ATOM 1386 O O . ASN A 1 176 ? -7.868 5.243 24.402 1.00 86.31 176 ASN A O 1
ATOM 1390 N N . PRO A 1 177 ? -9.454 3.783 23.692 1.00 88.88 177 PRO A N 1
ATOM 1391 C CA . PRO A 1 177 ? -8.569 2.939 22.884 1.00 88.88 177 PRO A CA 1
ATOM 1392 C C . PRO A 1 177 ? -8.171 3.642 21.569 1.00 88.88 177 PRO A C 1
ATOM 1394 O O . PRO A 1 177 ? -8.576 3.267 20.466 1.00 88.88 177 PRO A O 1
ATOM 1397 N N . MET A 1 178 ? -7.417 4.742 21.686 1.00 86.94 178 MET A N 1
ATOM 1398 C CA . MET A 1 178 ? -7.061 5.612 20.560 1.00 86.94 178 MET A CA 1
ATOM 1399 C C . MET A 1 178 ? -6.143 4.915 19.553 1.00 86.94 178 MET A C 1
ATOM 1401 O O . MET A 1 178 ? -6.149 5.276 18.370 1.00 86.94 178 MET A O 1
ATOM 1405 N N . ARG A 1 179 ? -5.321 3.950 19.993 1.00 87.94 179 ARG A N 1
ATOM 1406 C CA . ARG A 1 179 ? -4.386 3.258 19.101 1.00 87.94 179 ARG A CA 1
ATOM 1407 C C . ARG A 1 179 ? -5.131 2.234 18.250 1.00 87.94 179 ARG A C 1
ATOM 1409 O O . ARG A 1 179 ? -4.979 2.276 17.030 1.00 87.94 179 ARG A O 1
ATOM 1416 N N . ALA A 1 180 ? -6.017 1.418 18.827 1.00 89.44 180 ALA A N 1
ATOM 1417 C CA . ALA A 1 180 ? -6.866 0.507 18.060 1.00 89.44 180 ALA A CA 1
ATOM 1418 C C . ALA A 1 180 ? -7.812 1.264 17.123 1.00 89.44 180 ALA A C 1
ATOM 1420 O O . ALA A 1 180 ? -8.020 0.830 15.989 1.00 89.44 180 ALA A O 1
ATOM 1421 N N . GLU A 1 181 ? -8.354 2.415 17.534 1.00 91.44 181 GLU A N 1
ATOM 1422 C CA . GLU A 1 181 ? -9.168 3.262 16.651 1.00 91.44 181 GLU A CA 1
ATOM 1423 C C . GLU A 1 181 ? -8.382 3.773 15.443 1.00 91.44 181 GLU A C 1
ATOM 1425 O O . GLU A 1 181 ? -8.858 3.706 14.303 1.00 91.44 181 GLU A O 1
ATOM 1430 N N . ARG A 1 182 ? -7.148 4.230 15.674 1.00 90.06 182 ARG A N 1
ATOM 1431 C CA . ARG A 1 182 ? -6.236 4.643 14.607 1.00 90.06 182 ARG A CA 1
ATOM 1432 C C . ARG A 1 182 ? -5.905 3.478 13.677 1.00 90.06 182 ARG A C 1
ATOM 1434 O O . ARG A 1 182 ? -5.983 3.655 12.462 1.00 90.06 182 ARG A O 1
ATOM 1441 N N . CYS A 1 183 ? -5.594 2.302 14.222 1.00 89.94 183 CYS A N 1
ATOM 1442 C CA . CYS A 1 183 ? -5.325 1.111 13.422 1.00 89.94 183 CYS A CA 1
ATOM 1443 C C . CYS A 1 183 ? -6.545 0.705 12.585 1.00 89.94 183 CYS A C 1
ATOM 1445 O O . CYS A 1 183 ? -6.402 0.484 11.387 1.00 89.94 183 CYS A O 1
ATOM 1447 N N . CYS A 1 184 ? -7.761 0.723 13.141 1.00 91.56 184 CYS A N 1
ATOM 1448 C CA . CYS A 1 184 ? -8.981 0.485 12.359 1.00 91.56 184 CYS A CA 1
ATOM 1449 C C . CYS A 1 184 ? -9.130 1.496 11.208 1.00 91.56 184 CYS A C 1
ATOM 1451 O O . CYS A 1 184 ? -9.519 1.135 10.098 1.00 91.56 184 CYS A O 1
ATOM 1453 N N . SER A 1 185 ? -8.827 2.773 11.456 1.00 91.50 185 SER A N 1
ATOM 1454 C CA . SER A 1 185 ? -8.929 3.829 10.444 1.00 91.50 185 SER A CA 1
ATOM 1455 C C . SER A 1 185 ? -7.948 3.628 9.283 1.00 91.50 185 SER A C 1
ATOM 1457 O O . SER A 1 185 ? -8.355 3.639 8.119 1.00 91.50 185 SER A O 1
ATOM 1459 N N . LEU A 1 186 ? -6.671 3.377 9.589 1.00 89.94 186 LEU A N 1
ATOM 1460 C CA . LEU A 1 186 ? -5.641 3.120 8.579 1.00 89.94 186 LEU A CA 1
ATOM 1461 C C . LEU A 1 186 ? -5.900 1.805 7.825 1.00 89.94 186 LEU A C 1
ATOM 1463 O O . LEU A 1 186 ? -5.762 1.769 6.604 1.00 89.94 186 LEU A O 1
ATOM 1467 N N . ALA A 1 187 ? -6.372 0.763 8.515 1.00 91.12 187 ALA A N 1
ATOM 1468 C CA . ALA A 1 187 ? -6.723 -0.527 7.913 1.00 91.12 187 ALA A CA 1
ATOM 1469 C C . ALA A 1 187 ? -7.850 -0.416 6.899 1.00 91.12 187 ALA A C 1
ATOM 1471 O O . ALA A 1 187 ? -7.763 -0.983 5.813 1.00 91.12 187 ALA A O 1
ATOM 1472 N N . ARG A 1 188 ? -8.875 0.381 7.203 1.00 92.19 188 ARG A N 1
ATOM 1473 C CA . ARG A 1 188 ? -9.962 0.651 6.259 1.00 92.19 188 ARG A CA 1
ATOM 1474 C C . ARG A 1 188 ? -9.461 1.334 4.991 1.00 92.19 188 ARG A C 1
ATOM 1476 O O . ARG A 1 188 ? -9.883 0.969 3.898 1.00 92.19 188 ARG A O 1
ATOM 1483 N N . HIS A 1 189 ? -8.554 2.303 5.136 1.00 90.94 189 HIS A N 1
ATOM 1484 C CA . HIS A 1 189 ? -7.941 2.975 3.989 1.00 90.94 189 HIS A CA 1
ATOM 1485 C C . HIS A 1 189 ? -7.127 1.994 3.139 1.00 90.94 189 HIS A C 1
ATOM 1487 O O . HIS A 1 189 ? -7.214 2.022 1.916 1.00 90.94 189 HIS A O 1
ATOM 1493 N N . LEU A 1 190 ? -6.376 1.100 3.781 1.00 89.88 190 LEU A N 1
ATOM 1494 C CA . LEU A 1 190 ? -5.580 0.083 3.102 1.00 89.88 190 LEU A CA 1
ATOM 1495 C C . LEU A 1 190 ? -6.468 -0.880 2.293 1.00 89.88 190 LEU A C 1
ATOM 1497 O O . LEU A 1 190 ? -6.201 -1.104 1.116 1.00 89.88 190 LEU A O 1
ATOM 1501 N N . ILE A 1 191 ? -7.567 -1.370 2.877 1.00 93.06 191 ILE A N 1
ATOM 1502 C CA . ILE A 1 191 ? -8.541 -2.228 2.179 1.00 93.06 191 ILE A CA 1
ATOM 1503 C C . ILE A 1 191 ? -9.124 -1.512 0.950 1.00 93.06 191 ILE A C 1
ATOM 1505 O O . ILE A 1 191 ? -9.229 -2.109 -0.119 1.00 93.06 191 ILE A O 1
ATOM 1509 N N . ALA A 1 192 ? -9.467 -0.226 1.073 1.00 93.06 192 ALA A N 1
ATOM 1510 C CA . ALA A 1 192 ? -10.049 0.546 -0.026 1.00 93.06 192 ALA A CA 1
ATOM 1511 C C . ALA A 1 192 ? -9.091 0.724 -1.221 1.00 93.06 192 ALA A C 1
ATOM 1513 O O . ALA A 1 192 ? -9.541 0.734 -2.366 1.00 93.06 192 ALA A O 1
ATOM 1514 N N . LEU A 1 193 ? -7.777 0.813 -0.975 1.00 92.25 193 LEU A N 1
ATOM 1515 C CA . LEU A 1 193 ? -6.763 0.981 -2.026 1.00 92.25 193 LEU A CA 1
ATOM 1516 C C . LEU A 1 193 ? -6.653 -0.215 -2.983 1.00 92.25 193 LEU A C 1
ATOM 1518 O O . LEU A 1 193 ? -6.069 -0.074 -4.051 1.00 92.25 193 LEU A O 1
ATOM 1522 N N . MET A 1 194 ? -7.200 -1.383 -2.637 1.00 93.56 194 MET A N 1
ATOM 1523 C CA . MET A 1 194 ? -7.151 -2.577 -3.491 1.00 93.56 194 MET A CA 1
ATOM 1524 C C . MET A 1 194 ? -7.919 -2.398 -4.814 1.00 93.56 194 MET A C 1
ATOM 1526 O O . MET A 1 194 ? -7.564 -3.011 -5.823 1.00 93.56 194 MET A O 1
ATOM 1530 N N . ALA A 1 195 ? -8.917 -1.510 -4.852 1.00 95.31 195 ALA A N 1
ATOM 1531 C CA . ALA A 1 195 ? -9.656 -1.215 -6.077 1.00 95.31 195 ALA A CA 1
ATOM 1532 C C . ALA A 1 195 ? -8.777 -0.555 -7.160 1.00 95.31 195 ALA A C 1
ATOM 1534 O O . ALA A 1 195 ? -8.957 -0.836 -8.345 1.00 95.31 195 ALA A O 1
ATOM 1535 N N . ASP A 1 196 ? -7.798 0.265 -6.765 1.00 95.25 196 ASP A N 1
ATOM 1536 C CA . ASP A 1 196 ? -6.924 1.009 -7.681 1.00 95.25 196 ASP A CA 1
ATOM 1537 C C . ASP A 1 196 ? -6.131 0.095 -8.640 1.00 95.25 196 ASP A C 1
ATOM 1539 O O . ASP A 1 196 ? -6.231 0.281 -9.861 1.00 95.25 196 ASP A O 1
ATOM 1543 N N . PRO A 1 197 ? -5.341 -0.895 -8.167 1.00 95.75 197 PRO A N 1
ATOM 1544 C CA . PRO A 1 197 ? -4.593 -1.780 -9.054 1.00 95.75 197 PRO A CA 1
ATOM 1545 C C . PRO A 1 197 ? -5.510 -2.701 -9.865 1.00 95.75 197 PRO A C 1
ATOM 1547 O O . PRO A 1 197 ? -5.173 -3.001 -11.008 1.00 95.75 197 PRO A O 1
ATOM 1550 N N . LEU A 1 198 ? -6.667 -3.118 -9.329 1.00 96.31 198 LEU A N 1
ATOM 1551 C CA . LEU A 1 198 ? -7.631 -3.932 -10.078 1.00 96.31 198 LEU A CA 1
ATOM 1552 C C . LEU A 1 198 ? -8.153 -3.186 -11.303 1.00 96.31 198 LEU A C 1
ATOM 1554 O O . LEU A 1 198 ? -8.118 -3.715 -12.414 1.00 96.31 198 LEU A O 1
ATOM 1558 N N . GLN A 1 199 ? -8.588 -1.940 -11.107 1.00 96.75 199 GLN A N 1
ATOM 1559 C CA . GLN A 1 199 ? -9.057 -1.094 -12.200 1.00 96.75 199 GLN A CA 1
ATOM 1560 C C . GLN A 1 199 ? -7.925 -0.834 -13.195 1.00 96.75 199 GLN A C 1
ATOM 1562 O O . GLN A 1 199 ? -8.105 -1.061 -14.389 1.00 96.75 199 GLN A O 1
ATOM 1567 N N . THR A 1 200 ? -6.736 -0.477 -12.702 1.00 95.75 200 THR A N 1
ATOM 1568 C CA . THR A 1 200 ? -5.558 -0.194 -13.540 1.00 95.75 200 THR A CA 1
ATOM 1569 C C . THR A 1 200 ? -5.156 -1.390 -14.408 1.00 95.75 200 THR A C 1
ATOM 1571 O O . THR A 1 200 ? -4.874 -1.228 -15.591 1.00 95.75 200 THR A O 1
ATOM 1574 N N . ALA A 1 201 ? -5.139 -2.603 -13.850 1.00 95.25 201 ALA A N 1
ATOM 1575 C CA . ALA A 1 201 ? -4.772 -3.803 -14.597 1.00 95.25 201 ALA A CA 1
ATOM 1576 C C . ALA A 1 201 ? -5.838 -4.200 -15.634 1.00 95.25 201 ALA A C 1
ATOM 1578 O O . ALA A 1 201 ? -5.489 -4.733 -16.683 1.00 95.25 201 ALA A O 1
ATOM 1579 N N . SER A 1 202 ? -7.120 -3.936 -15.358 1.00 95.94 202 SER A N 1
ATOM 1580 C CA . SER A 1 202 ? -8.229 -4.318 -16.244 1.00 95.94 202 SER A CA 1
ATOM 1581 C C . SER A 1 202 ? -8.310 -3.496 -17.534 1.00 95.94 202 SER A C 1
ATOM 1583 O O . SER A 1 202 ? -8.727 -4.018 -18.565 1.00 95.94 202 SER A O 1
ATOM 1585 N N . VAL A 1 203 ? -7.902 -2.225 -17.485 1.00 96.38 203 VAL A N 1
ATOM 1586 C CA . VAL A 1 203 ? -8.033 -1.281 -18.609 1.00 96.38 203 VAL A CA 1
ATOM 1587 C C . VAL A 1 203 ? -6.731 -1.066 -19.374 1.00 96.38 203 VAL A C 1
ATOM 1589 O O . VAL A 1 203 ? -6.691 -0.240 -20.280 1.00 96.38 203 VAL A O 1
ATOM 1592 N N . GLN A 1 204 ? -5.664 -1.793 -19.042 1.00 94.56 204 GLN A N 1
ATOM 1593 C CA . GLN A 1 204 ? -4.383 -1.629 -19.716 1.00 94.56 204 GLN A CA 1
ATOM 1594 C C . GLN A 1 204 ? -4.461 -2.162 -21.155 1.00 94.56 204 GLN A C 1
ATOM 1596 O O . GLN A 1 204 ? -4.658 -3.358 -21.372 1.00 94.56 204 GLN A O 1
ATOM 1601 N N . TRP A 1 205 ? -4.299 -1.283 -22.148 1.00 92.00 205 TRP A N 1
ATOM 1602 C CA . TRP A 1 205 ? -4.402 -1.677 -23.558 1.00 92.00 205 TRP A CA 1
ATOM 1603 C C . TRP A 1 205 ? -3.070 -2.199 -24.107 1.00 92.00 205 TRP A C 1
ATOM 1605 O O . TRP A 1 205 ? -2.035 -1.540 -23.966 1.00 92.00 205 TRP A O 1
ATOM 1615 N N . LEU A 1 206 ? -3.134 -3.353 -24.783 1.00 92.19 206 LEU A N 1
ATOM 1616 C CA . LEU A 1 206 ? -2.037 -3.975 -25.539 1.00 92.19 206 LEU A CA 1
ATOM 1617 C C . LEU A 1 206 ? -0.709 -3.997 -24.750 1.00 92.19 206 LEU A C 1
ATOM 1619 O O . LEU A 1 206 ? -0.652 -4.555 -23.654 1.00 92.19 206 LEU A O 1
ATOM 1623 N N . GLU A 1 207 ? 0.370 -3.415 -25.284 1.00 85.38 207 GLU A N 1
ATOM 1624 C CA . GLU A 1 207 ? 1.697 -3.461 -24.668 1.00 85.38 207 GLU A CA 1
ATOM 1625 C C . GLU A 1 207 ? 1.837 -2.558 -23.436 1.00 85.38 207 GLU A C 1
ATOM 1627 O O . GLU A 1 207 ? 2.657 -2.888 -22.568 1.00 85.38 207 GLU A O 1
ATOM 1632 N N . ARG A 1 208 ? 1.103 -1.426 -23.375 1.00 91.19 208 ARG A N 1
ATOM 1633 C CA . ARG A 1 208 ? 0.997 -0.484 -22.236 1.00 91.19 208 ARG A CA 1
ATOM 1634 C C . ARG A 1 208 ? 0.237 0.803 -22.596 1.00 91.19 208 ARG A C 1
ATOM 1636 O O . ARG A 1 208 ? 0.518 1.444 -23.604 1.00 91.19 208 ARG A O 1
ATOM 1643 N N . THR A 1 209 ? -0.553 1.293 -21.644 1.00 90.44 209 THR A N 1
ATOM 1644 C CA . THR A 1 209 ? -1.070 2.670 -21.576 1.00 90.44 209 THR A CA 1
ATOM 1645 C C . THR A 1 209 ? -0.463 3.417 -20.373 1.00 90.44 209 THR A C 1
ATOM 1647 O O . THR A 1 209 ? 0.055 2.797 -19.444 1.00 90.44 209 THR A O 1
ATOM 1650 N N . LEU A 1 210 ? -0.401 4.757 -20.422 1.00 93.56 210 LEU A N 1
ATOM 1651 C CA . LEU A 1 210 ? 0.334 5.584 -19.438 1.00 93.56 210 LEU A CA 1
ATOM 1652 C C . LEU A 1 210 ? -0.512 6.025 -18.225 1.00 93.56 210 LEU A C 1
ATOM 1654 O O . LEU A 1 210 ? 0.033 6.566 -17.259 1.00 93.56 210 LEU A O 1
ATOM 1658 N N . ASP A 1 211 ? -1.819 5.790 -18.265 1.00 91.88 211 ASP A N 1
ATOM 1659 C CA . ASP A 1 211 ? -2.784 6.070 -17.195 1.00 91.88 211 ASP A CA 1
ATOM 1660 C C . ASP A 1 211 ? -2.421 5.376 -15.869 1.00 91.88 211 ASP A C 1
ATOM 1662 O O . ASP A 1 211 ? -2.679 5.910 -14.789 1.00 91.88 211 ASP A O 1
ATOM 1666 N N . ASP A 1 212 ? -1.682 4.266 -15.929 1.00 91.69 212 ASP A N 1
ATOM 1667 C CA . ASP A 1 212 ? -1.171 3.559 -14.756 1.00 91.69 212 ASP A CA 1
ATOM 1668 C C . ASP A 1 212 ? -0.171 4.383 -13.918 1.00 91.69 212 ASP A C 1
ATOM 1670 O O . ASP A 1 212 ? -0.017 4.160 -12.716 1.00 91.69 212 ASP A O 1
ATOM 1674 N N . SER A 1 213 ? 0.552 5.328 -14.530 1.00 91.94 213 SER A N 1
ATOM 1675 C CA . SER A 1 213 ? 1.717 5.958 -13.903 1.00 91.94 213 SER A CA 1
ATOM 1676 C C . SER A 1 213 ? 1.347 6.852 -12.724 1.00 91.94 213 SER A C 1
ATOM 1678 O O . SER A 1 213 ? 2.046 6.833 -11.712 1.00 91.94 213 SER A O 1
ATOM 1680 N N . ALA A 1 214 ? 0.306 7.673 -12.856 1.00 91.31 214 ALA A N 1
ATOM 1681 C CA . ALA A 1 214 ? -0.084 8.611 -11.803 1.00 91.31 214 ALA A CA 1
ATOM 1682 C C . ALA A 1 214 ? -0.736 7.876 -10.626 1.00 91.31 214 ALA A C 1
ATOM 1684 O O . ALA A 1 214 ? -0.427 8.163 -9.466 1.00 91.31 214 ALA A O 1
ATOM 1685 N N . ASN A 1 215 ? -1.573 6.881 -10.933 1.00 93.38 215 ASN A N 1
ATOM 1686 C CA . ASN A 1 215 ? -2.247 6.080 -9.923 1.00 93.38 215 ASN A CA 1
ATOM 1687 C C . ASN A 1 215 ? -1.231 5.313 -9.063 1.00 93.38 215 ASN A C 1
ATOM 1689 O O . ASN A 1 215 ? -1.220 5.437 -7.841 1.00 93.38 215 ASN A O 1
ATOM 1693 N N . ARG A 1 216 ? -0.267 4.635 -9.699 1.00 92.69 216 ARG A N 1
ATOM 1694 C CA . ARG A 1 216 ? 0.765 3.835 -9.012 1.00 92.69 216 ARG A CA 1
ATOM 1695 C C . ARG A 1 216 ? 1.699 4.649 -8.123 1.00 92.69 216 ARG A C 1
ATOM 1697 O O . ARG A 1 216 ? 2.141 4.156 -7.090 1.00 92.69 216 ARG A O 1
ATOM 1704 N N . LEU A 1 217 ? 1.973 5.904 -8.482 1.00 89.00 217 LEU A N 1
ATOM 1705 C CA . LEU A 1 217 ? 2.732 6.826 -7.629 1.00 89.00 217 LEU A CA 1
ATOM 1706 C C . LEU A 1 217 ? 1.976 7.221 -6.358 1.00 89.00 217 LEU A C 1
ATOM 1708 O O . LEU A 1 217 ? 2.596 7.722 -5.426 1.00 89.00 217 LEU A O 1
ATOM 1712 N N . THR A 1 218 ? 0.663 7.007 -6.317 1.00 87.56 218 THR A N 1
ATOM 1713 C CA . THR A 1 218 ? -0.163 7.294 -5.147 1.00 87.56 218 THR A CA 1
ATOM 1714 C C . THR A 1 218 ? -0.485 6.011 -4.392 1.00 87.56 218 THR A C 1
ATOM 1716 O O . THR A 1 218 ? -0.197 5.937 -3.202 1.00 87.56 218 THR A O 1
ATOM 1719 N N . CYS A 1 219 ? -1.038 4.991 -5.054 1.00 90.00 219 CYS A N 1
ATOM 1720 C CA . CYS A 1 219 ? -1.560 3.800 -4.386 1.00 90.00 219 CYS A CA 1
ATOM 1721 C C . CYS A 1 219 ? -0.454 2.929 -3.767 1.00 90.00 219 CYS A C 1
ATOM 1723 O O . CYS A 1 219 ? -0.557 2.584 -2.592 1.00 90.00 219 CYS A O 1
ATOM 1725 N N . LEU A 1 220 ? 0.642 2.665 -4.491 1.00 89.62 220 LEU A N 1
ATOM 1726 C CA . LEU A 1 220 ? 1.740 1.811 -4.018 1.00 89.62 220 LEU A CA 1
ATOM 1727 C C . LEU A 1 220 ? 2.462 2.378 -2.785 1.00 89.62 220 LEU A C 1
ATOM 1729 O O . LEU A 1 220 ? 2.552 1.674 -1.781 1.00 89.62 220 LEU A O 1
ATOM 1733 N N . PRO A 1 221 ? 2.972 3.628 -2.778 1.00 88.69 221 PRO A N 1
ATOM 1734 C CA . PRO A 1 221 ? 3.604 4.147 -1.572 1.00 88.69 221 PRO A CA 1
ATOM 1735 C C . PRO A 1 221 ? 2.594 4.276 -0.440 1.00 88.69 221 PRO A C 1
ATOM 1737 O O . PRO A 1 221 ? 2.952 4.051 0.709 1.00 88.69 221 PRO A O 1
ATOM 1740 N N . ARG A 1 222 ? 1.329 4.604 -0.726 1.00 85.56 222 ARG A N 1
ATOM 1741 C CA . ARG A 1 222 ? 0.303 4.765 0.307 1.00 85.56 222 ARG A CA 1
ATOM 1742 C C . ARG A 1 222 ? -0.078 3.445 0.977 1.00 85.56 222 ARG A C 1
ATOM 1744 O O . ARG A 1 222 ? -0.336 3.460 2.176 1.00 85.56 222 ARG A O 1
ATOM 1751 N N . SER A 1 223 ? -0.079 2.332 0.243 1.00 84.50 223 SER A N 1
ATOM 1752 C CA . SER A 1 223 ? -0.353 1.006 0.804 1.00 84.50 223 SER A CA 1
ATOM 1753 C C . SER A 1 223 ? 0.784 0.520 1.708 1.00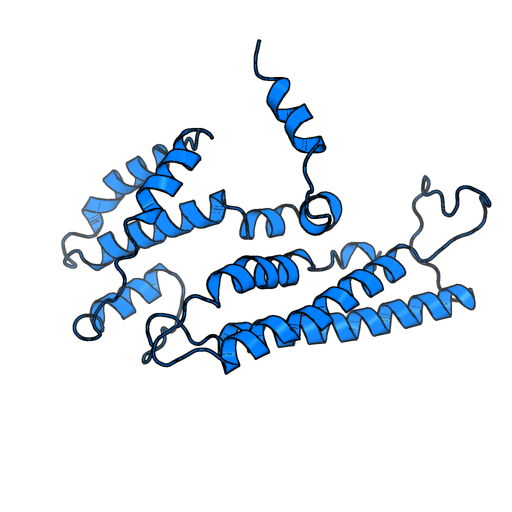 84.50 223 SER A C 1
ATOM 1755 O O . SER A 1 223 ? 0.507 -0.030 2.765 1.00 84.50 223 SER A O 1
ATOM 1757 N N . HIS A 1 224 ? 2.043 0.783 1.340 1.00 83.00 224 HIS A N 1
ATOM 1758 C CA . HIS A 1 224 ? 3.220 0.332 2.098 1.00 83.00 224 HIS A CA 1
ATOM 1759 C C . HIS A 1 224 ? 3.629 1.298 3.220 1.00 83.00 224 HIS A C 1
ATOM 1761 O O . HIS A 1 224 ? 4.050 0.875 4.281 1.00 83.00 224 HIS A O 1
ATOM 1767 N N . THR A 1 225 ? 3.485 2.615 3.044 1.00 67.44 225 THR A N 1
ATOM 1768 C CA . THR A 1 225 ? 3.700 3.592 4.139 1.00 67.44 225 THR A CA 1
ATOM 1769 C C . THR A 1 225 ? 2.552 3.609 5.142 1.00 67.44 225 THR A C 1
ATOM 1771 O O . THR A 1 225 ? 2.707 4.126 6.244 1.00 67.44 225 THR A O 1
ATOM 1774 N N . GLY A 1 226 ? 1.404 3.046 4.759 1.00 59.25 226 GLY A N 1
ATOM 1775 C CA . GLY A 1 226 ? 0.345 2.671 5.683 1.00 59.25 226 GLY A CA 1
ATOM 1776 C C . GLY A 1 226 ? 0.669 1.415 6.493 1.00 59.25 226 GLY A C 1
ATOM 1777 O O . GLY A 1 226 ? -0.179 1.030 7.296 1.00 59.25 226 GLY A O 1
ATOM 1778 N N . GLU A 1 227 ? 1.842 0.786 6.302 1.00 49.91 227 GLU A N 1
ATOM 1779 C CA . GLU A 1 227 ? 2.297 -0.288 7.179 1.00 49.91 227 GLU A CA 1
ATOM 1780 C C . GLU A 1 227 ? 2.313 0.209 8.614 1.00 49.91 227 GLU A C 1
ATOM 1782 O O . GLU A 1 227 ? 2.932 1.206 8.989 1.00 49.91 227 GLU A O 1
ATOM 1787 N N . PHE A 1 228 ? 1.521 -0.507 9.388 1.00 51.84 228 PHE A N 1
ATOM 1788 C CA . PHE A 1 228 ? 1.299 -0.289 10.786 1.00 51.84 228 PHE A CA 1
ATOM 1789 C C . PHE A 1 228 ? 2.615 -0.513 11.509 1.00 51.84 228 PHE A C 1
ATOM 1791 O O . PHE A 1 228 ? 3.166 -1.612 11.457 1.00 51.84 228 PHE A O 1
ATOM 1798 N N . ASP A 1 229 ? 3.060 0.476 12.275 1.00 44.31 229 ASP A N 1
ATOM 1799 C CA . ASP A 1 229 ? 3.856 0.171 13.454 1.00 44.31 229 ASP A CA 1
ATOM 1800 C C . ASP A 1 229 ? 2.969 -0.686 14.370 1.00 44.31 229 ASP A C 1
ATOM 1802 O O . ASP A 1 229 ? 2.230 -0.188 15.219 1.00 44.31 229 ASP A O 1
ATOM 1806 N N . ILE A 1 230 ? 3.007 -2.008 14.171 1.00 44.41 230 ILE A N 1
ATOM 1807 C CA . ILE A 1 230 ? 2.405 -3.014 15.059 1.00 44.41 230 ILE A CA 1
ATOM 1808 C C . ILE A 1 230 ? 2.963 -2.836 16.481 1.00 44.41 230 ILE A C 1
ATOM 1810 O O . ILE A 1 230 ? 2.269 -3.117 17.457 1.00 44.41 230 ILE A O 1
ATOM 1814 N N . GLN A 1 231 ? 4.161 -2.251 16.594 1.00 41.25 231 GLN A N 1
ATOM 1815 C CA . GLN A 1 231 ? 4.772 -1.786 17.839 1.00 41.25 231 GLN A CA 1
ATOM 1816 C C . GLN A 1 231 ? 3.898 -0.808 18.644 1.00 41.25 231 GLN A C 1
ATOM 1818 O O . GLN A 1 231 ? 4.105 -0.664 19.841 1.00 41.25 231 GLN A O 1
ATOM 1823 N N . LEU A 1 232 ? 2.897 -0.147 18.048 1.00 42.78 232 LEU A N 1
ATOM 1824 C CA . LEU A 1 232 ? 1.953 0.681 18.810 1.00 42.78 232 LEU A CA 1
ATOM 1825 C C . LEU A 1 232 ? 0.852 -0.135 19.510 1.00 42.78 232 LEU A C 1
ATOM 1827 O O . LEU A 1 232 ? 0.269 0.369 20.472 1.00 42.78 232 LEU A O 1
ATOM 1831 N N . CYS A 1 233 ? 0.542 -1.349 19.041 1.00 36.12 233 CYS A N 1
ATOM 1832 C CA . CYS A 1 233 ? -0.565 -2.172 19.554 1.00 36.12 233 CYS A CA 1
ATOM 1833 C C . CYS A 1 233 ? -0.131 -3.339 20.445 1.00 36.12 233 CYS A C 1
ATOM 1835 O O . CYS A 1 233 ? -0.981 -3.893 21.138 1.00 36.12 233 CYS A O 1
ATOM 1837 N N . ILE A 1 234 ? 1.143 -3.726 20.428 1.00 33.50 234 ILE A N 1
ATOM 1838 C CA . ILE A 1 234 ? 1.664 -4.805 21.272 1.00 33.50 234 ILE A CA 1
ATOM 1839 C C . ILE A 1 234 ? 2.703 -4.184 22.219 1.00 33.50 234 ILE A C 1
ATOM 1841 O O . ILE A 1 234 ? 3.545 -3.434 21.724 1.00 33.50 234 ILE A O 1
ATOM 1845 N N . PRO A 1 235 ? 2.580 -4.406 23.544 1.00 34.34 235 PRO A N 1
ATOM 1846 C CA . PRO A 1 235 ? 3.452 -3.816 24.563 1.00 34.34 235 PRO A CA 1
ATOM 1847 C C . PRO A 1 235 ? 4.936 -4.139 24.371 1.00 34.34 235 PRO A C 1
ATOM 1849 O O . PRO A 1 235 ? 5.249 -5.219 23.818 1.00 34.34 235 PRO A O 1
#

Secondary structure (DSSP, 8-state):
--SSHHHHHTTSS---HIIIIIS-HHHHHHTSHHHHHHHHHHHHHHHHHHHS-GGGSGGGHHHHHHHHHT----TTHHHHHHHHHTT-------TTS-SHHHHHHHHHTT-S---SS-SSS--THHHHHHHHHHHHHHHHHHHHHHHHHHHHHHTS------TT--S-SS-TT----HHHHHHHHHHHHHHHTTHHHHHHHHT--TT--STHHHHHHHHHHHHHHT---GGGT--

pLDDT: mean 72.88, std 21.47, range [30.06, 96.75]

Foldseek 3Di:
DPPVVVVVVVVVDDDDCLLVPFFDPVLNVCLDPLVVVVVVVVLVVLLVLLPDDPVCNPVCVVVVVVVVVVPPDDPVVVVVVVVVVVVDPPPPPPLDPDDSSVCSSCVVVVHPDDDPDAQSDDQLVVVLVVLVVLLVVLVVLLVVLVVQQVVVVVVNDAFDDDPPDQCDPVDRPDHHNVLSVVSNVLSVVSNVLSVLSVVVNVPAPDRGDPVNPVSCSPSVSSSSSSPGPCVRGDD